Protein AF-A0A1Y2B7W7-F1 (afdb_monomer_lite)

Foldseek 3Di:
DPCPPVLLVVCQPDLVNVVVLCPDPVSVVLLLVLCVVVVNNLLSVLLVLLVVLLVLQVVLVCCVVPHDPVSNVVSLVVLVPVVDDPPQADWDWDDDPPPDTQGFGDDDDCPPPPDDDDPDDDPPDDDPDDDDDPPPPVDSPSPPPPPPPFARPLSCLVSLVCSCQQAQDPPHPSDHDDDPVLSCQLCCCNPVNDSRGHGSCNCVRVSVVSSVCCSPPPSSVSLVVCPPPPVVVVVSVVVVVVVVD

Structure (mmCIF, N/CA/C/O backbone):
data_AF-A0A1Y2B7W7-F1
#
_entry.id   AF-A0A1Y2B7W7-F1
#
loop_
_atom_site.group_PDB
_atom_site.id
_atom_site.type_symbol
_atom_site.label_atom_id
_atom_site.label_alt_id
_atom_site.label_comp_id
_atom_site.label_asym_id
_atom_site.label_entity_id
_atom_site.label_seq_id
_atom_site.pdbx_PDB_ins_code
_atom_site.Cartn_x
_atom_site.Cartn_y
_atom_site.Cartn_z
_atom_site.occupancy
_atom_site.B_iso_or_equiv
_atom_site.auth_seq_id
_atom_site.auth_comp_id
_atom_site.auth_asym_id
_atom_site.auth_atom_id
_atom_site.pdbx_PDB_model_num
ATOM 1 N N . MET A 1 1 ? -11.391 29.512 28.974 1.00 38.81 1 MET A N 1
ATOM 2 C CA . MET A 1 1 ? -11.933 28.182 28.624 1.00 38.81 1 MET A CA 1
ATOM 3 C C . MET A 1 1 ? -12.382 28.222 27.173 1.00 38.81 1 MET A C 1
ATOM 5 O O . MET A 1 1 ? -13.564 28.392 26.901 1.00 38.81 1 MET A O 1
ATOM 9 N N . LEU A 1 2 ? -11.426 28.157 26.242 1.00 32.59 2 LEU A N 1
ATOM 10 C CA . LEU A 1 2 ? -11.727 28.025 24.819 1.00 32.59 2 LEU A CA 1
ATOM 11 C C . LEU A 1 2 ? -12.174 26.576 24.576 1.00 32.59 2 LEU A C 1
ATOM 13 O O . LEU A 1 2 ? -11.367 25.664 24.483 1.00 32.59 2 LEU A O 1
ATOM 17 N N . ASN A 1 3 ? -13.485 26.381 24.649 1.00 38.28 3 ASN A N 1
ATOM 18 C CA . ASN A 1 3 ? -14.287 25.470 23.842 1.00 38.28 3 ASN A CA 1
ATOM 19 C C . ASN A 1 3 ? -13.625 24.158 23.343 1.00 38.28 3 ASN A C 1
ATOM 21 O O . ASN A 1 3 ? -13.408 23.973 22.149 1.00 38.28 3 ASN A O 1
ATOM 25 N N . MET A 1 4 ? -13.457 23.184 24.247 1.00 38.50 4 MET A N 1
ATOM 26 C CA . MET A 1 4 ? -13.199 21.768 23.903 1.00 38.50 4 MET A CA 1
ATOM 27 C C . MET A 1 4 ? -14.239 21.181 22.922 1.00 38.50 4 MET A C 1
ATOM 29 O O . MET A 1 4 ? -13.952 20.238 22.195 1.00 38.50 4 MET A O 1
ATOM 33 N N . VAL A 1 5 ? -15.444 21.758 22.869 1.00 42.91 5 VAL A N 1
ATOM 34 C CA . VAL A 1 5 ? -16.530 21.334 21.969 1.00 42.91 5 VAL A CA 1
ATOM 35 C C . VAL A 1 5 ? -16.302 21.806 20.523 1.00 42.91 5 VAL A C 1
ATOM 37 O O . VAL A 1 5 ? -16.726 21.139 19.589 1.00 42.91 5 VAL A O 1
ATOM 40 N N . TYR A 1 6 ? -15.598 22.925 20.311 1.00 38.22 6 TYR A N 1
ATOM 41 C CA . TYR A 1 6 ? -15.383 23.488 18.966 1.00 38.22 6 TYR A CA 1
ATOM 42 C C . TYR A 1 6 ? -14.234 22.792 18.217 1.00 38.22 6 TYR A C 1
ATOM 44 O O . TYR A 1 6 ? -14.215 22.761 16.991 1.00 38.22 6 TYR A O 1
ATOM 52 N N . LEU A 1 7 ? -13.305 22.173 18.951 1.00 41.56 7 LEU A N 1
ATOM 53 C CA . LEU A 1 7 ? -12.182 21.419 18.390 1.00 41.56 7 LEU A CA 1
ATOM 54 C C . LEU A 1 7 ? -12.526 19.948 18.087 1.00 41.56 7 LEU A C 1
ATOM 56 O O . LEU A 1 7 ? -12.012 19.379 17.120 1.00 41.56 7 LEU A O 1
ATOM 60 N N . GLN A 1 8 ? -13.480 19.365 18.827 1.00 44.62 8 GLN A N 1
ATOM 61 C CA . GLN A 1 8 ? -14.060 18.037 18.559 1.00 44.62 8 GLN A CA 1
ATOM 62 C C . GLN A 1 8 ? -14.663 17.904 17.155 1.00 44.62 8 GLN A C 1
ATOM 64 O O . GLN A 1 8 ? -14.716 16.803 16.596 1.00 44.62 8 GLN A O 1
ATOM 69 N N . GLU A 1 9 ? -15.119 19.017 16.587 1.00 47.28 9 GLU A N 1
ATOM 70 C CA . GLU A 1 9 ? -15.683 19.050 15.248 1.00 47.28 9 GLU A CA 1
ATOM 71 C C . GLU A 1 9 ? -14.629 19.140 14.139 1.00 47.28 9 GLU A C 1
ATOM 73 O O . GLU A 1 9 ? -14.918 18.685 13.040 1.00 47.28 9 GLU A O 1
ATOM 78 N N . ASN A 1 10 ? -13.420 19.648 14.392 1.00 47.47 10 ASN A N 1
ATOM 79 C CA . ASN A 1 10 ? -12.422 19.857 13.333 1.00 47.47 10 ASN A CA 1
ATOM 80 C C . ASN A 1 10 ? -11.478 18.661 13.138 1.00 47.47 10 ASN A C 1
ATOM 82 O O . ASN A 1 10 ? -11.110 18.355 12.008 1.00 47.47 10 ASN A O 1
ATOM 86 N N . LEU A 1 11 ? -11.166 17.906 14.196 1.00 52.41 11 LEU A N 1
ATOM 87 C CA . LEU A 1 11 ? -10.311 16.708 14.111 1.00 52.41 11 LEU A CA 1
ATOM 88 C C . LEU A 1 11 ? -10.967 15.522 13.374 1.00 52.41 11 LEU A C 1
ATOM 90 O O . LEU A 1 11 ? -10.276 14.656 12.841 1.00 52.41 11 LEU A O 1
ATOM 94 N N . ASN A 1 12 ? -12.302 15.491 13.311 1.00 56.66 12 ASN A N 1
ATOM 95 C CA . ASN A 1 12 ? -13.078 14.397 12.714 1.00 56.66 12 ASN A CA 1
ATOM 96 C C . ASN A 1 12 ? -13.458 14.604 11.234 1.00 56.66 12 ASN A C 1
ATOM 98 O O . ASN A 1 12 ? -14.086 13.715 10.661 1.00 56.66 12 ASN A O 1
ATOM 102 N N . LYS A 1 13 ? -13.159 15.747 10.602 1.00 61.28 13 LYS A N 1
ATOM 103 C CA . LYS A 1 13 ? -13.885 16.159 9.381 1.00 61.28 13 LYS A CA 1
ATOM 104 C C . LYS A 1 13 ? -13.159 16.002 8.042 1.00 61.28 13 LYS A C 1
ATOM 106 O O . LYS A 1 13 ? -13.781 16.309 7.027 1.00 61.28 13 LYS A O 1
ATOM 111 N N . SER A 1 14 ? -11.923 15.504 7.976 1.00 77.62 14 SER A N 1
ATOM 112 C CA . SER A 1 14 ? -11.285 15.309 6.666 1.00 77.62 14 SER A CA 1
ATOM 113 C C . SER A 1 14 ? -10.344 14.115 6.588 1.00 77.62 14 SER A C 1
ATOM 115 O O . SER A 1 14 ? -9.771 13.666 7.575 1.00 77.62 14 SER A O 1
ATOM 117 N N . MET A 1 15 ? -10.157 13.628 5.362 1.00 85.44 15 MET A N 1
ATOM 118 C CA . MET A 1 15 ? -9.114 12.659 5.030 1.00 85.44 15 MET A 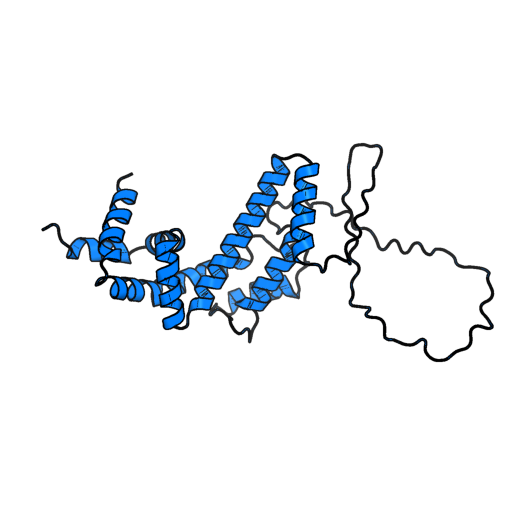CA 1
ATOM 119 C C . MET A 1 15 ? -7.714 13.183 5.402 1.00 85.44 15 MET A C 1
ATOM 121 O O . MET A 1 15 ? -6.821 12.400 5.718 1.00 85.44 15 MET A O 1
ATOM 125 N N . ASP A 1 16 ? -7.524 14.503 5.420 1.00 84.25 16 ASP A N 1
ATOM 126 C CA . ASP A 1 16 ? -6.240 15.128 5.745 1.00 84.25 16 ASP A CA 1
ATOM 127 C C . ASP A 1 16 ? -5.838 14.914 7.209 1.00 84.25 16 ASP A C 1
ATOM 129 O O . ASP A 1 16 ? -4.653 14.762 7.498 1.00 84.25 16 ASP A O 1
ATOM 133 N N . SER A 1 17 ? -6.798 14.807 8.137 1.00 84.56 17 SER A N 1
ATOM 134 C CA . SER A 1 17 ? -6.475 14.505 9.536 1.00 84.56 17 SER A CA 1
ATOM 135 C C . SER A 1 17 ? -6.030 13.053 9.739 1.00 84.56 17 SER A C 1
ATOM 137 O O . SER A 1 17 ? -5.176 12.786 10.591 1.00 84.56 17 SER A O 1
ATOM 139 N N . LEU A 1 18 ? -6.544 12.111 8.935 1.00 90.06 18 LEU A N 1
ATOM 140 C CA . LEU A 1 18 ? -6.000 10.753 8.879 1.00 90.06 18 LEU A CA 1
ATOM 141 C C . LEU A 1 18 ? -4.589 10.774 8.284 1.00 90.06 18 LEU A C 1
ATOM 143 O O . LEU A 1 18 ? -3.687 10.214 8.899 1.00 90.06 18 LEU A O 1
ATOM 147 N N . LYS A 1 19 ? -4.376 11.449 7.147 1.00 90.00 19 LYS A N 1
ATOM 148 C CA . LYS A 1 19 ? -3.048 11.560 6.516 1.00 90.00 19 LYS A CA 1
ATOM 149 C C . LYS A 1 19 ? -2.001 12.114 7.480 1.00 90.00 19 LYS A C 1
ATOM 151 O O . LYS A 1 19 ? -0.975 11.479 7.672 1.00 90.00 19 LYS A O 1
ATOM 156 N N . PHE A 1 20 ? -2.317 13.184 8.208 1.00 86.75 20 PHE A N 1
ATOM 157 C CA . PHE A 1 20 ? -1.430 13.730 9.239 1.00 86.75 20 PHE A CA 1
ATOM 158 C C . PHE A 1 20 ? -1.032 12.691 10.303 1.00 86.75 20 PHE A C 1
ATOM 160 O O . PHE A 1 20 ? 0.127 12.611 10.711 1.00 86.75 20 PHE A O 1
ATOM 167 N N . VAL A 1 21 ? -1.985 11.864 10.750 1.00 89.38 21 VAL A N 1
ATOM 168 C CA . VAL A 1 21 ? -1.708 10.764 11.690 1.00 89.38 21 VAL A CA 1
ATOM 169 C C . VAL A 1 21 ? -0.814 9.696 11.064 1.00 89.38 21 VAL A C 1
ATOM 171 O O . VAL A 1 21 ? 0.012 9.123 11.770 1.00 89.38 21 VAL A O 1
ATOM 174 N N . LEU A 1 22 ? -0.966 9.421 9.768 1.00 92.06 22 LEU A N 1
ATOM 175 C CA . LEU A 1 22 ? -0.148 8.448 9.048 1.00 92.06 22 LEU A CA 1
ATOM 176 C C . LEU A 1 22 ? 1.281 8.954 8.797 1.00 92.06 22 LEU A C 1
ATOM 178 O O . LEU A 1 22 ? 2.211 8.153 8.915 1.00 92.06 22 LEU A O 1
ATOM 182 N N . ASP A 1 23 ? 1.443 10.251 8.534 1.00 87.69 23 ASP A N 1
ATOM 183 C CA . ASP A 1 23 ? 2.723 10.909 8.245 1.00 87.69 23 ASP A CA 1
ATOM 184 C C . ASP A 1 23 ? 3.570 11.134 9.506 1.00 87.69 23 ASP A C 1
ATOM 186 O O . ASP A 1 23 ? 4.801 11.128 9.459 1.00 87.69 23 ASP A O 1
ATOM 190 N N . ASN A 1 24 ? 2.932 11.301 10.667 1.00 86.94 24 ASN A N 1
ATOM 191 C CA . ASN A 1 24 ? 3.634 11.441 11.936 1.00 86.94 24 ASN A CA 1
ATOM 192 C C . ASN A 1 24 ? 4.010 10.063 12.529 1.00 86.94 24 ASN A C 1
ATOM 194 O O . ASN A 1 24 ? 3.117 9.284 12.876 1.00 86.94 24 ASN A O 1
ATOM 198 N N . PRO A 1 25 ? 5.304 9.753 12.752 1.00 88.25 25 PRO A N 1
ATOM 199 C CA . PRO A 1 25 ? 5.727 8.423 13.200 1.00 88.25 25 PRO A CA 1
ATOM 200 C C . PRO A 1 25 ? 5.150 7.977 14.552 1.00 88.25 25 PRO A C 1
ATOM 202 O O . PRO A 1 25 ? 4.831 6.798 14.726 1.00 88.25 25 PRO A O 1
ATOM 205 N N . GLU A 1 26 ? 5.008 8.892 15.514 1.00 85.12 26 GLU A N 1
ATOM 206 C CA . GLU A 1 26 ? 4.514 8.572 16.859 1.00 85.12 26 GLU A CA 1
ATOM 207 C C . GLU A 1 26 ? 3.020 8.245 16.834 1.00 85.12 26 GLU A C 1
ATOM 209 O O . GLU A 1 26 ? 2.574 7.241 17.400 1.00 85.12 26 GLU A O 1
ATOM 214 N N . LEU A 1 27 ? 2.247 9.054 16.114 1.00 85.44 27 LEU A N 1
ATOM 215 C CA . LEU A 1 27 ? 0.808 8.868 15.971 1.00 85.44 27 LEU A CA 1
ATOM 216 C C . LEU A 1 27 ? 0.482 7.662 15.102 1.00 85.44 27 LEU A C 1
ATOM 218 O O . LEU A 1 27 ? -0.396 6.877 15.454 1.00 85.44 27 LEU A O 1
ATOM 222 N N . CYS A 1 28 ? 1.234 7.461 14.024 1.00 90.56 28 CYS A N 1
ATOM 223 C CA . CYS A 1 28 ? 1.109 6.297 13.165 1.00 90.56 28 CYS A CA 1
ATOM 224 C C . CYS A 1 28 ? 1.387 5.003 13.945 1.00 90.56 28 CYS A C 1
ATOM 226 O O . CYS A 1 28 ? 0.733 3.985 13.716 1.00 90.56 28 CYS A O 1
ATOM 228 N N . ASN A 1 29 ? 2.311 5.031 14.912 1.00 89.75 29 ASN A N 1
ATOM 229 C CA . ASN A 1 29 ? 2.561 3.903 15.807 1.00 89.75 29 ASN A CA 1
ATOM 230 C C . ASN A 1 29 ? 1.364 3.622 16.734 1.00 89.75 29 ASN A C 1
ATOM 232 O O . ASN A 1 29 ? 0.928 2.476 16.848 1.00 89.75 29 ASN A O 1
ATOM 236 N N . GLU A 1 30 ? 0.782 4.646 17.364 1.00 89.44 30 GLU A N 1
ATOM 237 C CA . GLU A 1 30 ? -0.425 4.472 18.190 1.00 89.44 30 GLU A CA 1
ATOM 238 C C . GLU A 1 30 ? -1.634 4.016 17.362 1.00 89.44 30 GLU A C 1
ATOM 240 O O . GLU A 1 30 ? -2.379 3.128 17.786 1.00 89.44 30 GLU A O 1
ATOM 245 N N . PHE A 1 31 ? -1.803 4.562 16.157 1.00 92.69 31 PHE A N 1
ATOM 246 C CA . PHE A 1 31 ? -2.842 4.146 15.222 1.00 92.69 31 PHE A CA 1
ATOM 247 C C . PHE A 1 31 ? -2.640 2.698 14.766 1.00 92.69 31 PHE A C 1
ATOM 249 O O . PHE A 1 31 ? -3.594 1.925 14.725 1.00 92.69 31 PHE A O 1
ATOM 256 N N . SER A 1 32 ? -1.396 2.280 14.522 1.00 95.00 32 SER A N 1
ATOM 257 C CA . SER A 1 32 ? -1.049 0.894 14.190 1.00 95.00 32 SER A CA 1
ATOM 258 C C . SER A 1 32 ? -1.391 -0.077 15.320 1.00 95.00 32 SER A C 1
ATOM 260 O O . SER A 1 32 ? -1.941 -1.153 15.068 1.00 95.00 32 SER A O 1
ATOM 262 N N . LYS A 1 33 ? -1.106 0.286 16.578 1.00 93.12 33 LYS A N 1
ATOM 263 C CA . LYS A 1 33 ? -1.516 -0.522 17.738 1.00 93.12 33 LYS A CA 1
ATOM 264 C C . LYS A 1 33 ? -3.035 -0.651 17.793 1.00 93.12 33 LYS A C 1
ATOM 266 O O . LYS A 1 33 ? -3.544 -1.749 17.995 1.00 93.12 33 LYS A O 1
ATOM 271 N N . TYR A 1 34 ? -3.750 0.448 17.557 1.00 93.25 34 TYR A N 1
ATOM 272 C CA . TYR A 1 34 ? -5.210 0.444 17.526 1.00 93.25 34 TYR A CA 1
ATOM 273 C C . TYR A 1 34 ? -5.764 -0.444 16.400 1.00 93.25 34 TYR A C 1
ATOM 275 O O . TYR A 1 34 ? -6.601 -1.300 16.667 1.00 93.25 34 TYR A O 1
ATOM 283 N N . CYS A 1 35 ? -5.231 -0.339 15.179 1.00 93.38 35 CYS A N 1
ATOM 284 C CA . CYS A 1 35 ? -5.619 -1.196 14.053 1.00 93.38 35 CYS A CA 1
ATOM 285 C C . CYS A 1 35 ? -5.357 -2.685 14.325 1.00 93.38 35 CYS A C 1
ATOM 287 O O . CYS A 1 35 ? -6.089 -3.540 13.842 1.00 93.38 35 CYS A O 1
ATOM 289 N N . THR A 1 36 ? -4.324 -3.007 15.109 1.00 93.94 36 THR A N 1
ATOM 290 C CA . THR A 1 36 ? -4.045 -4.391 15.520 1.00 93.94 36 THR A CA 1
ATOM 291 C C . THR A 1 36 ? -5.130 -4.921 16.459 1.00 93.94 36 THR A C 1
ATOM 293 O O . THR A 1 36 ? -5.557 -6.061 16.315 1.00 93.94 36 THR A O 1
ATOM 296 N N . VAL A 1 37 ? -5.603 -4.096 17.399 1.00 93.75 37 VAL A N 1
ATOM 297 C CA . VAL A 1 37 ? -6.691 -4.459 18.322 1.00 93.75 37 VAL A CA 1
ATOM 298 C C . VAL A 1 37 ? -8.029 -4.585 17.589 1.00 93.75 37 VAL A C 1
ATOM 300 O O . VAL A 1 37 ? -8.781 -5.515 17.858 1.00 93.75 37 VAL A O 1
ATOM 303 N N . GLU A 1 38 ? -8.305 -3.692 16.638 1.00 94.31 38 GLU A N 1
ATOM 304 C CA . GLU A 1 38 ? -9.522 -3.722 15.810 1.00 94.31 38 GLU A CA 1
ATOM 305 C C . GLU A 1 38 ? -9.447 -4.733 14.649 1.00 94.31 38 GLU A C 1
ATOM 307 O O . GLU A 1 38 ? -10.370 -4.794 13.841 1.00 94.31 38 GLU A O 1
ATOM 312 N N . LEU A 1 39 ? -8.372 -5.533 14.568 1.00 93.56 39 LEU A N 1
ATOM 313 C CA . LEU A 1 39 ? -8.161 -6.564 13.543 1.00 93.56 39 LEU A CA 1
ATOM 314 C C . LEU A 1 39 ? -8.281 -6.030 12.104 1.00 93.56 39 LEU A C 1
ATOM 316 O O . LEU A 1 39 ? -8.889 -6.670 11.254 1.00 93.56 39 LEU A O 1
ATOM 320 N N . CYS A 1 40 ? -7.715 -4.848 11.850 1.00 95.19 40 CYS A N 1
ATOM 321 C CA . CYS A 1 40 ? -7.741 -4.181 10.544 1.00 95.19 40 CYS A CA 1
ATOM 322 C C . CYS A 1 40 ? -6.353 -3.677 10.102 1.00 95.19 40 CYS A C 1
ATOM 324 O O . CYS A 1 40 ? -6.228 -2.723 9.325 1.00 95.19 40 CYS A O 1
ATOM 326 N N . ILE A 1 41 ? -5.290 -4.249 10.675 1.00 96.56 41 ILE A N 1
ATOM 327 C CA . ILE A 1 41 ? -3.900 -3.821 10.478 1.00 96.56 41 ILE A CA 1
ATOM 328 C C . ILE A 1 41 ? -3.417 -4.034 9.039 1.00 96.56 41 ILE A C 1
ATOM 330 O O . ILE A 1 41 ? -2.555 -3.296 8.565 1.00 96.56 41 ILE A O 1
ATOM 334 N N . GLU A 1 42 ? -3.988 -5.000 8.324 1.00 97.81 42 GLU A N 1
ATOM 335 C CA . GLU A 1 42 ? -3.707 -5.300 6.922 1.00 97.81 42 GLU A CA 1
ATOM 336 C C . GLU A 1 42 ? -3.910 -4.085 6.011 1.00 97.81 42 GLU A C 1
ATOM 338 O O . GLU A 1 42 ? -3.059 -3.824 5.164 1.00 97.81 42 GLU A O 1
ATOM 343 N N . ASN A 1 43 ? -4.947 -3.282 6.265 1.00 97.50 43 ASN A N 1
ATOM 344 C CA . ASN A 1 43 ? -5.244 -2.057 5.521 1.00 97.50 43 ASN A CA 1
ATOM 345 C C . ASN A 1 43 ? -4.112 -1.028 5.676 1.00 97.50 43 ASN A C 1
ATOM 347 O O . ASN A 1 43 ? -3.576 -0.510 4.698 1.00 97.50 43 ASN A O 1
ATOM 351 N N . LEU A 1 44 ? -3.669 -0.789 6.914 1.00 96.81 44 LEU A N 1
ATOM 352 C CA . LEU A 1 44 ? -2.566 0.134 7.188 1.00 96.81 44 LEU A CA 1
ATOM 353 C C . LEU A 1 44 ? -1.237 -0.371 6.605 1.00 96.81 44 LEU A C 1
ATOM 355 O O . LEU A 1 44 ? -0.436 0.415 6.099 1.00 96.81 44 LEU A O 1
ATOM 359 N N . LEU A 1 45 ? -0.982 -1.678 6.690 1.00 97.56 45 LEU A N 1
ATOM 360 C CA . LEU A 1 45 ? 0.238 -2.282 6.158 1.00 97.56 45 LEU A CA 1
ATOM 361 C C . LEU A 1 45 ? 0.287 -2.240 4.629 1.00 97.56 45 LEU A C 1
ATOM 363 O O . LEU A 1 45 ? 1.361 -2.000 4.079 1.00 97.56 45 LEU A O 1
ATOM 367 N N . PHE A 1 46 ? -0.847 -2.458 3.963 1.00 98.44 46 PHE A N 1
ATOM 368 C CA . PHE A 1 46 ? -0.963 -2.311 2.517 1.00 98.44 46 PHE A CA 1
ATOM 369 C C . PHE A 1 46 ? -0.647 -0.877 2.090 1.00 98.44 46 PHE A C 1
AT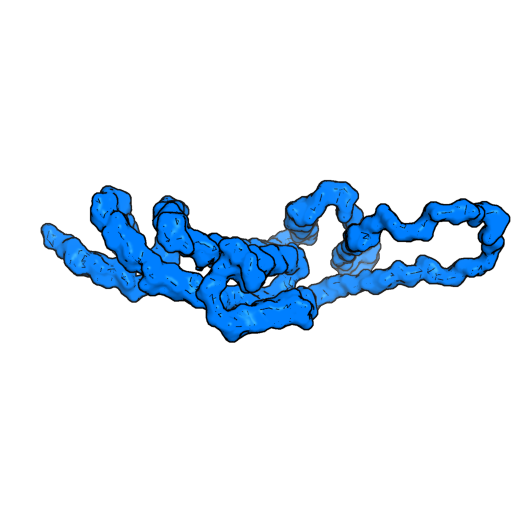OM 371 O O . PHE A 1 46 ? 0.283 -0.684 1.307 1.00 98.44 46 PHE A O 1
ATOM 378 N N . HIS A 1 47 ? -1.321 0.115 2.686 1.00 97.88 47 HIS A N 1
ATOM 379 C CA . HIS A 1 47 ? -1.095 1.529 2.381 1.00 97.88 47 HIS A CA 1
ATOM 380 C C . HIS A 1 47 ? 0.383 1.914 2.534 1.00 97.88 47 HIS A C 1
ATOM 382 O O . HIS A 1 47 ? 1.021 2.380 1.593 1.00 97.88 47 HIS A O 1
ATOM 388 N N . LYS A 1 48 ? 0.992 1.595 3.687 1.00 97.00 48 LYS A N 1
ATOM 389 C CA . LYS A 1 48 ? 2.424 1.851 3.929 1.00 97.00 48 LYS A CA 1
ATOM 390 C C . LYS A 1 48 ? 3.326 1.220 2.874 1.00 97.00 48 LYS A C 1
ATOM 392 O O . LYS A 1 48 ? 4.354 1.790 2.511 1.00 97.00 48 LYS A O 1
ATOM 397 N N . ARG A 1 49 ? 2.987 0.016 2.412 1.00 97.81 49 ARG A N 1
ATOM 398 C CA . ARG A 1 49 ? 3.801 -0.702 1.435 1.00 97.81 49 ARG A CA 1
ATOM 399 C C . ARG A 1 49 ? 3.688 -0.097 0.035 1.00 97.81 49 ARG A C 1
ATOM 401 O O . ARG A 1 49 ? 4.712 -0.044 -0.650 1.00 97.81 49 ARG A O 1
ATOM 408 N N . VAL A 1 50 ? 2.495 0.351 -0.358 1.00 98.06 50 VAL A N 1
ATOM 409 C CA . VAL A 1 50 ? 2.248 1.063 -1.622 1.00 98.06 50 VAL A CA 1
ATOM 410 C C . VAL A 1 50 ? 2.945 2.422 -1.616 1.00 98.06 50 VAL A C 1
ATOM 412 O O . VAL A 1 50 ? 3.696 2.704 -2.546 1.00 98.06 50 VAL A O 1
ATOM 415 N N . THR A 1 51 ? 2.802 3.216 -0.549 1.00 96.81 51 THR A N 1
ATOM 416 C CA . THR A 1 51 ? 3.508 4.502 -0.396 1.00 96.81 51 THR A CA 1
ATOM 417 C C . THR A 1 51 ? 5.016 4.319 -0.527 1.00 96.81 51 THR A C 1
ATOM 419 O O . THR A 1 51 ? 5.650 4.971 -1.352 1.00 96.81 51 THR A O 1
ATOM 422 N N . LYS A 1 52 ? 5.581 3.335 0.184 1.00 96.94 52 LYS A N 1
ATOM 423 C CA . LYS A 1 52 ? 7.009 3.022 0.090 1.00 96.94 52 LYS A CA 1
ATOM 424 C C . LYS A 1 52 ? 7.440 2.617 -1.325 1.00 96.94 52 LYS A C 1
ATOM 426 O O . LYS A 1 52 ? 8.513 3.005 -1.766 1.00 96.94 52 LYS A O 1
ATOM 431 N N . LEU A 1 53 ? 6.635 1.826 -2.040 1.00 97.31 53 LEU A N 1
ATOM 432 C CA . LEU A 1 53 ? 6.939 1.459 -3.428 1.00 97.31 53 LEU A CA 1
ATOM 433 C C . LEU A 1 53 ? 7.006 2.705 -4.324 1.00 97.31 53 LEU A C 1
ATOM 435 O O . LEU A 1 53 ? 7.945 2.842 -5.102 1.00 97.31 53 LEU A O 1
ATOM 439 N N . LYS A 1 54 ? 6.043 3.623 -4.186 1.00 96.81 54 LYS A N 1
ATOM 440 C CA . LYS A 1 54 ? 6.013 4.881 -4.946 1.00 96.81 54 LYS A CA 1
ATOM 441 C C . LYS A 1 54 ? 7.226 5.761 -4.651 1.00 96.81 54 LYS A C 1
ATOM 443 O O . LYS A 1 54 ? 7.823 6.293 -5.581 1.00 96.81 54 LYS A O 1
ATOM 448 N N . GLU A 1 55 ? 7.610 5.879 -3.382 1.00 96.12 55 GLU A N 1
ATOM 449 C CA . GLU A 1 55 ? 8.812 6.611 -2.965 1.00 96.12 55 GLU A CA 1
ATOM 450 C C . GLU A 1 55 ? 10.083 6.015 -3.579 1.00 96.12 55 GLU A C 1
ATOM 452 O O . GLU A 1 55 ? 10.899 6.753 -4.125 1.00 96.12 55 GLU A O 1
ATOM 457 N N . GLU A 1 56 ? 10.239 4.687 -3.543 1.00 95.62 56 GLU A N 1
ATOM 458 C CA . GLU A 1 56 ? 11.410 4.018 -4.119 1.00 95.62 56 GLU A CA 1
ATOM 459 C C . GLU A 1 56 ? 11.471 4.175 -5.653 1.00 95.62 56 GLU A C 1
ATOM 461 O O . GLU A 1 56 ? 12.553 4.386 -6.204 1.00 95.62 56 GLU A O 1
ATOM 466 N N . ILE A 1 57 ? 10.326 4.124 -6.347 1.00 94.81 57 ILE A N 1
ATOM 467 C CA . ILE A 1 57 ? 10.245 4.388 -7.796 1.00 94.81 57 ILE A CA 1
ATOM 468 C C . ILE A 1 57 ? 10.637 5.842 -8.099 1.00 94.81 57 ILE A C 1
ATOM 470 O O . ILE A 1 57 ? 11.462 6.085 -8.980 1.00 94.81 57 ILE A O 1
ATOM 474 N N . ALA A 1 58 ? 10.100 6.806 -7.347 1.00 94.44 58 ALA A N 1
ATOM 475 C CA . ALA A 1 58 ? 10.416 8.223 -7.521 1.00 94.44 58 ALA A CA 1
ATOM 476 C C . ALA A 1 58 ? 11.897 8.529 -7.229 1.00 94.44 58 ALA A C 1
ATOM 478 O O . ALA A 1 58 ? 12.527 9.311 -7.943 1.00 94.44 58 ALA A O 1
ATOM 479 N N . GLU A 1 59 ? 12.480 7.891 -6.209 1.00 94.25 59 GLU A N 1
ATOM 480 C CA . GLU A 1 59 ? 13.911 7.984 -5.910 1.00 94.25 59 GLU A CA 1
ATOM 481 C C . GLU A 1 59 ? 14.752 7.460 -7.079 1.00 94.25 59 GLU A C 1
ATOM 483 O O . GLU A 1 59 ? 15.686 8.137 -7.513 1.00 94.25 59 GLU A O 1
ATOM 488 N N . TYR A 1 60 ? 14.405 6.290 -7.623 1.00 92.88 60 TYR A N 1
ATOM 489 C CA . TYR A 1 60 ? 15.098 5.715 -8.775 1.00 92.88 60 TYR A CA 1
ATOM 490 C C . TYR A 1 60 ? 15.039 6.636 -10.001 1.00 92.88 60 TYR A C 1
ATOM 492 O O . TYR A 1 60 ? 16.052 6.851 -10.668 1.00 92.88 60 TYR A O 1
ATOM 500 N N . GLU A 1 61 ? 13.888 7.245 -10.271 1.00 91.50 61 GLU A N 1
ATOM 501 C CA . GLU A 1 61 ? 13.719 8.191 -11.379 1.00 91.50 61 GLU A CA 1
ATOM 502 C C . GLU A 1 61 ? 14.546 9.459 -11.189 1.00 91.50 61 GLU A C 1
ATOM 504 O O . GLU A 1 61 ? 15.236 9.901 -12.110 1.00 91.50 61 GLU A O 1
ATOM 509 N N . ASN A 1 62 ? 14.568 9.993 -9.970 1.00 92.00 62 ASN A N 1
ATOM 510 C CA . ASN A 1 62 ? 15.417 11.121 -9.611 1.00 92.00 62 ASN A CA 1
ATOM 511 C C . ASN A 1 62 ? 16.911 10.785 -9.797 1.00 92.00 62 ASN A C 1
ATOM 513 O O . ASN A 1 62 ? 17.672 11.583 -10.348 1.00 92.00 62 ASN A O 1
ATOM 517 N N . ILE A 1 63 ? 17.340 9.581 -9.402 1.00 90.00 63 ILE A N 1
ATOM 518 C CA . ILE A 1 63 ? 18.709 9.097 -9.632 1.00 90.00 63 ILE A CA 1
ATOM 519 C C . ILE A 1 63 ? 18.999 9.013 -11.136 1.00 90.00 63 ILE A C 1
ATOM 521 O O . ILE A 1 63 ? 20.035 9.505 -11.583 1.00 90.00 63 ILE A O 1
ATOM 525 N N . LYS A 1 64 ? 18.078 8.460 -11.931 1.00 88.62 64 LYS A N 1
ATOM 526 C CA . LYS A 1 64 ? 18.237 8.297 -13.383 1.00 88.62 64 LYS A CA 1
ATOM 527 C C . LYS A 1 64 ? 18.416 9.629 -14.116 1.00 88.62 64 LYS A C 1
ATOM 529 O O . LYS A 1 64 ? 19.175 9.693 -15.080 1.00 88.62 64 LYS A O 1
ATOM 534 N N . ILE A 1 65 ? 17.747 10.685 -13.653 1.00 89.25 65 ILE A N 1
ATOM 535 C CA . ILE A 1 65 ? 17.819 12.023 -14.256 1.00 89.25 65 ILE A CA 1
ATOM 536 C C . ILE A 1 65 ? 19.076 12.781 -13.802 1.00 89.25 65 ILE A C 1
ATOM 538 O O . ILE A 1 65 ? 19.694 13.486 -14.601 1.00 89.25 65 ILE A O 1
ATOM 542 N N . HIS A 1 66 ? 19.459 12.664 -12.527 1.00 85.38 66 HIS A N 1
ATOM 543 C CA . HIS A 1 66 ? 20.403 13.600 -11.905 1.00 85.38 66 HIS A CA 1
ATOM 544 C C . HIS A 1 66 ? 21.752 13.007 -11.488 1.00 85.38 66 HIS A C 1
ATOM 546 O O . HIS A 1 66 ? 22.637 13.759 -11.067 1.00 85.38 66 HIS A O 1
ATOM 552 N N . LYS A 1 67 ? 21.933 11.686 -11.545 1.00 90.88 67 LYS A N 1
ATOM 553 C CA . LYS A 1 67 ? 23.142 11.015 -11.045 1.00 90.88 67 LYS A CA 1
ATOM 554 C C . LYS A 1 67 ? 23.974 10.403 -12.165 1.00 90.88 67 LYS A C 1
ATOM 556 O O . LYS A 1 67 ? 23.572 10.340 -13.324 1.00 90.88 67 LYS A O 1
ATOM 561 N N . SER A 1 68 ? 25.196 10.000 -11.819 1.00 91.19 68 SER A N 1
ATOM 562 C CA . SER A 1 68 ? 26.101 9.384 -12.782 1.00 91.19 68 SER A CA 1
ATOM 563 C C . SER A 1 68 ? 25.627 7.976 -13.152 1.00 91.19 68 SER A C 1
ATOM 565 O O . SER A 1 68 ? 24.950 7.304 -12.375 1.00 91.19 68 SER A O 1
ATOM 567 N N . LYS A 1 69 ? 26.059 7.473 -14.316 1.00 87.50 69 LYS A N 1
ATOM 568 C CA . LYS A 1 69 ? 25.790 6.083 -14.733 1.00 87.50 69 LYS A CA 1
ATOM 569 C C . LYS A 1 69 ? 26.239 5.053 -13.689 1.00 87.50 69 LYS A C 1
ATOM 571 O O . LYS A 1 69 ? 25.603 4.017 -13.534 1.00 87.50 69 LYS A O 1
ATOM 576 N N . ARG A 1 70 ? 27.325 5.350 -12.968 1.00 89.69 70 ARG A N 1
ATOM 577 C CA . ARG A 1 70 ? 27.836 4.499 -11.890 1.00 89.69 70 ARG A CA 1
ATOM 578 C C . ARG A 1 70 ? 26.871 4.443 -10.706 1.00 89.69 70 ARG A C 1
ATOM 580 O O . ARG A 1 70 ? 26.638 3.361 -10.189 1.00 89.69 70 ARG A O 1
ATOM 587 N N . ASP A 1 71 ? 26.281 5.575 -10.328 1.00 89.31 71 ASP A N 1
ATOM 588 C CA . ASP A 1 71 ? 25.312 5.631 -9.227 1.00 89.31 71 ASP A CA 1
ATOM 589 C C . ASP A 1 71 ? 24.032 4.849 -9.561 1.00 89.31 71 ASP A C 1
ATOM 591 O O . ASP A 1 71 ? 23.510 4.134 -8.708 1.00 89.31 71 ASP A O 1
ATOM 595 N N . ILE A 1 72 ? 23.556 4.944 -10.811 1.00 88.75 72 ILE A N 1
ATOM 596 C CA . ILE A 1 72 ? 22.404 4.168 -11.305 1.00 88.75 72 ILE A CA 1
ATOM 597 C C . ILE A 1 72 ? 22.700 2.667 -11.193 1.00 88.75 72 ILE A C 1
ATOM 599 O O . ILE A 1 72 ? 21.922 1.920 -10.602 1.00 88.75 72 ILE A O 1
ATOM 603 N N . TYR A 1 73 ? 23.862 2.241 -11.693 1.00 88.38 73 TYR A N 1
ATOM 604 C CA . TYR A 1 73 ? 24.300 0.848 -11.633 1.00 88.38 73 TYR A CA 1
ATOM 605 C C . TYR A 1 73 ? 24.408 0.325 -10.195 1.00 88.38 73 TYR A C 1
ATOM 607 O O . TYR A 1 73 ? 23.928 -0.767 -9.883 1.00 88.38 73 TYR A O 1
ATOM 615 N N . ASP A 1 74 ? 25.024 1.104 -9.304 1.00 89.31 74 ASP A N 1
ATOM 616 C CA . ASP A 1 74 ? 25.186 0.724 -7.902 1.00 89.31 74 ASP A CA 1
ATOM 617 C C . ASP A 1 74 ? 23.816 0.600 -7.206 1.00 89.31 74 ASP A C 1
ATOM 619 O O . ASP A 1 74 ? 23.607 -0.334 -6.426 1.00 89.31 74 ASP A O 1
ATOM 623 N N . TYR A 1 75 ? 22.851 1.471 -7.529 1.00 90.12 75 TYR A N 1
ATOM 624 C CA . TYR A 1 75 ? 21.473 1.366 -7.037 1.00 90.12 75 TYR A CA 1
ATOM 625 C C . TYR A 1 75 ? 20.783 0.085 -7.522 1.00 90.12 75 TYR A C 1
ATOM 627 O O . TYR A 1 75 ? 20.279 -0.692 -6.708 1.00 90.12 75 TYR A O 1
ATOM 635 N N . GLU A 1 76 ? 20.792 -0.174 -8.831 1.00 90.88 76 GLU A N 1
ATOM 636 C CA . GLU A 1 76 ? 20.150 -1.350 -9.432 1.00 90.88 76 GLU A CA 1
ATOM 637 C C . GLU A 1 76 ? 20.738 -2.649 -8.884 1.00 90.88 76 GLU A C 1
ATOM 639 O O . GLU A 1 76 ? 20.003 -3.546 -8.463 1.00 90.88 76 GLU A O 1
ATOM 644 N N . LYS A 1 77 ? 22.069 -2.725 -8.785 1.00 89.31 77 LYS A N 1
ATOM 645 C CA . LYS A 1 77 ? 22.770 -3.867 -8.193 1.00 89.31 77 LYS A CA 1
ATOM 646 C C . LYS A 1 77 ? 22.367 -4.087 -6.732 1.00 89.31 77 LYS A C 1
ATOM 648 O O . LYS A 1 77 ? 22.112 -5.225 -6.334 1.00 89.31 77 LYS A O 1
ATOM 653 N N . ASN A 1 78 ? 22.285 -3.019 -5.938 1.00 89.38 78 ASN A N 1
ATOM 654 C CA . ASN A 1 78 ? 21.877 -3.089 -4.531 1.00 89.38 78 ASN A CA 1
ATOM 655 C C . ASN A 1 78 ? 20.398 -3.454 -4.348 1.00 89.38 78 ASN A C 1
ATOM 657 O O . ASN A 1 78 ? 20.031 -4.058 -3.341 1.00 89.38 78 ASN A O 1
ATOM 661 N N . LYS A 1 79 ? 19.528 -3.079 -5.286 1.00 88.69 79 LYS A N 1
ATOM 662 C CA . LYS A 1 79 ? 18.106 -3.429 -5.246 1.00 88.69 79 LYS A CA 1
ATOM 663 C C . LYS A 1 79 ? 17.895 -4.886 -5.667 1.00 88.69 79 LYS A C 1
ATOM 665 O O . LYS A 1 79 ? 17.188 -5.606 -4.969 1.00 88.69 79 LYS A O 1
ATOM 670 N N . LEU A 1 80 ? 18.583 -5.355 -6.711 1.00 84.88 80 LEU A N 1
ATOM 671 C CA . LEU A 1 80 ? 18.537 -6.753 -7.162 1.00 84.88 80 LEU A CA 1
ATOM 672 C C . LEU A 1 80 ? 19.120 -7.735 -6.138 1.00 84.88 80 LEU A C 1
ATOM 674 O O . LEU A 1 80 ? 18.596 -8.839 -5.983 1.00 84.88 80 LEU A O 1
ATOM 678 N N . SER A 1 81 ? 20.167 -7.345 -5.404 1.00 84.75 81 SER A N 1
ATOM 679 C CA . SER A 1 81 ? 20.778 -8.208 -4.383 1.00 84.75 81 SER A CA 1
ATOM 680 C C . SER A 1 81 ? 19.840 -8.528 -3.214 1.00 84.75 81 SER A C 1
ATOM 682 O O . SER A 1 81 ? 20.021 -9.550 -2.560 1.00 84.75 81 SER A O 1
ATOM 684 N N . LYS A 1 82 ? 18.797 -7.719 -2.977 1.00 79.69 82 LYS A N 1
ATOM 685 C CA . LYS A 1 82 ? 17.773 -7.997 -1.953 1.00 79.69 82 LYS A CA 1
ATOM 686 C C . LYS A 1 82 ? 16.866 -9.174 -2.315 1.00 79.69 82 LYS A C 1
ATOM 688 O O . LYS A 1 82 ? 16.284 -9.776 -1.418 1.00 79.69 82 LYS A O 1
ATOM 693 N N . PHE A 1 83 ? 16.750 -9.503 -3.602 1.00 69.81 83 PHE A N 1
ATOM 694 C CA . PHE A 1 83 ? 15.867 -10.563 -4.097 1.00 69.81 83 PHE A CA 1
ATOM 695 C C . PHE A 1 83 ? 16.590 -11.881 -4.382 1.00 69.81 83 PHE A C 1
ATOM 697 O O . PHE A 1 83 ? 15.935 -12.894 -4.617 1.00 69.81 83 PHE A O 1
ATOM 704 N N . LYS A 1 84 ? 17.926 -11.892 -4.362 1.00 63.53 84 LYS A N 1
ATOM 705 C CA . LYS A 1 84 ? 18.727 -13.071 -4.694 1.00 63.53 84 LYS A CA 1
ATOM 706 C C . LYS A 1 84 ? 19.537 -13.547 -3.497 1.00 63.53 84 LYS A C 1
ATOM 708 O O . LYS A 1 84 ? 20.059 -12.752 -2.719 1.00 63.53 84 LYS A O 1
ATOM 713 N N . LYS A 1 85 ? 19.693 -14.868 -3.377 1.00 52.81 85 LYS A N 1
ATOM 714 C CA . LYS A 1 85 ? 20.808 -15.416 -2.601 1.00 52.81 85 LYS A CA 1
ATOM 715 C C . LYS A 1 85 ? 22.111 -14.988 -3.303 1.00 52.81 85 L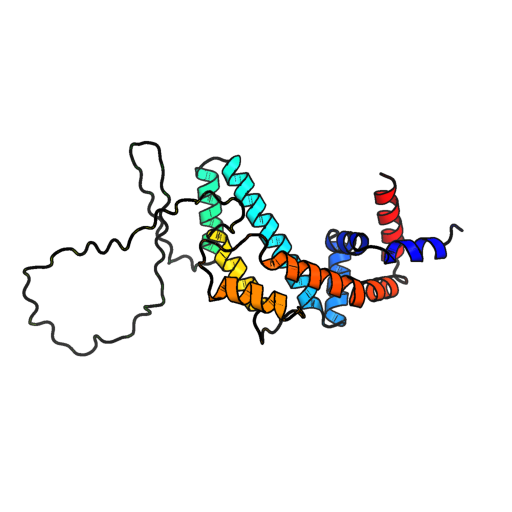YS A C 1
ATOM 717 O O . LYS A 1 85 ? 22.127 -14.914 -4.530 1.00 52.81 85 LYS A O 1
ATOM 722 N N . PRO A 1 86 ? 23.178 -14.660 -2.561 1.00 43.22 86 PRO A N 1
ATOM 723 C CA . PRO A 1 86 ? 24.373 -13.999 -3.097 1.00 43.22 86 PRO A CA 1
ATOM 724 C C . PRO A 1 86 ? 25.117 -14.730 -4.235 1.00 43.22 86 PRO A C 1
ATOM 726 O O . PRO A 1 86 ? 25.958 -14.101 -4.872 1.00 43.22 86 PRO A O 1
ATOM 729 N N . ASP A 1 87 ? 24.800 -15.992 -4.537 1.00 44.53 87 ASP A N 1
ATOM 730 C CA . ASP A 1 87 ? 25.559 -16.819 -5.484 1.00 44.53 87 ASP A CA 1
ATOM 731 C C . ASP A 1 87 ? 25.031 -16.805 -6.945 1.00 44.53 87 ASP A C 1
ATOM 733 O O . ASP A 1 87 ? 25.737 -17.267 -7.840 1.00 44.53 87 ASP A O 1
ATOM 737 N N . ASP A 1 88 ? 23.861 -16.206 -7.233 1.00 43.06 88 ASP A N 1
ATOM 738 C CA . ASP A 1 88 ? 23.155 -16.356 -8.533 1.00 43.06 88 ASP A CA 1
ATOM 739 C C . ASP A 1 88 ? 23.129 -15.087 -9.423 1.00 43.06 88 ASP A C 1
ATOM 741 O O . ASP A 1 88 ? 22.213 -14.864 -10.229 1.00 43.06 88 ASP A O 1
ATOM 745 N N . VAL A 1 89 ? 24.111 -14.188 -9.284 1.00 45.44 89 VAL A N 1
ATOM 746 C CA . VAL A 1 89 ? 24.223 -12.988 -10.140 1.00 45.44 89 VAL A CA 1
ATOM 747 C C . VAL A 1 89 ? 25.528 -12.995 -10.923 1.00 45.44 89 VAL A C 1
ATOM 749 O O . VAL A 1 89 ? 26.585 -12.674 -10.384 1.00 45.44 89 VAL A O 1
ATOM 752 N N . ARG A 1 90 ? 25.440 -13.267 -12.230 1.00 44.94 90 ARG A N 1
ATOM 753 C CA . ARG A 1 90 ? 26.446 -12.824 -13.203 1.00 44.94 90 ARG A CA 1
ATOM 754 C C . ARG A 1 90 ? 25.918 -11.600 -13.932 1.00 44.94 90 ARG A C 1
ATOM 756 O O . ARG A 1 90 ? 24.802 -11.615 -14.440 1.00 44.94 90 ARG A O 1
ATOM 763 N N . LEU A 1 91 ? 26.710 -10.536 -13.911 1.00 44.41 91 LEU A N 1
ATOM 764 C CA . LEU A 1 91 ? 26.390 -9.260 -14.530 1.00 44.41 91 LEU A CA 1
ATOM 765 C C . LEU A 1 91 ? 27.533 -8.940 -15.488 1.00 44.41 91 LEU A C 1
ATOM 767 O O . LEU A 1 91 ? 28.641 -8.642 -15.040 1.00 44.41 91 LEU A O 1
ATOM 771 N N . ASP A 1 92 ? 27.267 -9.064 -16.784 1.00 42.47 92 ASP A N 1
ATOM 772 C CA . ASP A 1 92 ? 28.262 -8.829 -17.824 1.00 42.47 92 ASP A CA 1
ATOM 773 C C . ASP A 1 92 ? 28.060 -7.425 -18.404 1.00 42.47 92 ASP A C 1
ATOM 775 O O . ASP A 1 92 ? 26.991 -7.073 -18.899 1.00 42.47 92 ASP A O 1
ATOM 779 N N . LEU A 1 93 ? 29.102 -6.599 -18.299 1.00 39.75 93 LEU A N 1
ATOM 780 C CA . LEU A 1 93 ? 29.159 -5.261 -18.882 1.00 39.75 93 LEU A CA 1
ATOM 781 C C . LEU A 1 93 ? 29.721 -5.373 -20.302 1.00 39.75 93 LEU A C 1
ATOM 783 O O . LEU A 1 93 ? 30.921 -5.593 -20.472 1.00 39.75 93 LEU A O 1
ATOM 787 N N . ALA A 1 94 ? 28.876 -5.193 -21.317 1.00 40.47 94 ALA A N 1
ATOM 788 C CA . ALA A 1 94 ? 29.341 -5.044 -22.691 1.00 40.47 94 ALA A CA 1
ATOM 789 C C . ALA A 1 94 ? 29.735 -3.578 -22.946 1.00 40.47 94 ALA A C 1
ATOM 791 O O . ALA A 1 94 ? 28.921 -2.661 -22.829 1.00 40.47 94 ALA A O 1
ATOM 792 N N . ILE A 1 95 ? 31.007 -3.350 -23.273 1.00 35.16 95 ILE A N 1
ATOM 793 C CA . ILE A 1 95 ? 31.529 -2.042 -23.683 1.00 35.16 95 ILE A CA 1
ATOM 794 C C . ILE A 1 95 ? 31.466 -1.995 -25.213 1.00 35.16 95 ILE A C 1
ATOM 796 O O . ILE A 1 95 ? 32.236 -2.689 -25.873 1.00 35.16 95 ILE A O 1
ATOM 800 N N . HIS A 1 96 ? 30.567 -1.187 -25.778 1.00 38.84 96 HIS A N 1
ATOM 801 C CA . HIS A 1 96 ? 30.578 -0.871 -27.209 1.00 38.84 96 HIS A CA 1
ATOM 802 C C . HIS A 1 96 ? 31.298 0.462 -27.458 1.00 38.84 96 HIS A C 1
ATOM 804 O O . HIS A 1 96 ? 31.086 1.442 -26.745 1.00 38.84 96 HIS A O 1
ATOM 810 N N . GLU A 1 97 ? 32.152 0.494 -28.486 1.00 37.47 97 GLU A N 1
ATOM 811 C CA . GLU A 1 97 ? 33.008 1.640 -28.841 1.00 37.47 97 GLU A CA 1
ATOM 812 C C . GLU A 1 97 ? 32.236 2.871 -29.364 1.00 37.47 97 GLU A C 1
ATOM 814 O O . GLU A 1 97 ? 32.814 3.946 -29.501 1.00 37.47 97 GLU A O 1
ATOM 819 N N . GLU A 1 98 ? 30.918 2.776 -29.565 1.00 38.09 98 GLU A N 1
ATOM 820 C CA . GLU A 1 98 ? 30.058 3.887 -29.997 1.00 38.09 98 GLU A CA 1
ATOM 821 C C . GLU A 1 98 ? 29.134 4.394 -28.875 1.00 38.09 98 GLU A C 1
ATOM 823 O O . GLU A 1 98 ? 27.918 4.397 -29.008 1.00 38.09 98 GLU A O 1
ATOM 828 N N . GLY A 1 99 ? 29.694 4.826 -27.739 1.00 36.28 99 GLY A N 1
ATOM 829 C CA . GLY A 1 99 ? 29.066 5.771 -26.787 1.00 36.28 99 GLY A CA 1
ATOM 830 C C . GLY A 1 99 ? 27.739 5.396 -26.090 1.00 36.28 99 GLY A C 1
ATOM 831 O O . GLY A 1 99 ? 27.323 6.103 -25.166 1.00 36.28 99 GLY A O 1
ATOM 832 N N . SER A 1 100 ? 27.091 4.297 -26.467 1.00 29.59 100 SER A N 1
ATOM 833 C CA . SER A 1 100 ? 25.856 3.766 -25.895 1.00 29.59 100 SER A CA 1
ATOM 834 C C . SER A 1 100 ? 26.184 2.511 -25.092 1.00 29.59 100 SER A C 1
ATOM 836 O O . SER A 1 100 ? 26.743 1.558 -25.628 1.00 29.59 100 SER A O 1
ATOM 838 N N . TYR A 1 101 ? 25.873 2.530 -23.794 1.00 40.09 101 TYR A N 1
ATOM 839 C CA . TYR A 1 101 ? 26.037 1.365 -22.925 1.00 40.09 101 TYR A CA 1
ATOM 840 C C . TYR A 1 101 ? 24.679 0.705 -22.753 1.00 40.09 101 TYR A C 1
ATOM 842 O O . TYR A 1 101 ? 23.765 1.340 -22.228 1.00 40.09 101 TYR A O 1
ATOM 850 N N . ASP A 1 102 ? 24.584 -0.550 -23.181 1.00 38.72 102 ASP A N 1
ATOM 851 C CA . ASP A 1 102 ? 23.429 -1.405 -22.941 1.00 38.72 102 ASP A CA 1
ATOM 852 C C . ASP A 1 102 ? 23.735 -2.272 -21.713 1.00 38.72 102 ASP A C 1
ATOM 854 O O . ASP A 1 102 ? 24.704 -3.034 -21.695 1.00 38.72 102 ASP A O 1
ATOM 858 N N . ALA A 1 103 ? 22.952 -2.107 -20.647 1.00 40.38 103 ALA A N 1
ATOM 859 C CA . ALA A 1 103 ? 23.011 -2.997 -19.496 1.00 40.38 103 ALA A CA 1
ATOM 860 C C . ALA A 1 103 ? 22.112 -4.200 -19.793 1.00 40.38 103 ALA A C 1
ATOM 862 O O . ALA A 1 103 ? 20.888 -4.082 -19.816 1.00 40.38 103 ALA A O 1
ATOM 863 N N . SER A 1 104 ? 22.716 -5.358 -20.050 1.00 40.78 104 SER A N 1
ATOM 864 C CA . SER A 1 104 ? 21.977 -6.597 -20.261 1.00 40.78 104 SER A CA 1
ATOM 865 C C . SER A 1 104 ? 21.946 -7.443 -18.992 1.00 40.78 104 SER A C 1
ATOM 867 O O . SER A 1 104 ? 22.994 -7.824 -18.467 1.00 40.78 104 SER A O 1
ATOM 869 N N . TYR A 1 105 ? 20.749 -7.779 -18.515 1.00 41.09 105 TYR A N 1
ATOM 870 C CA . TYR A 1 105 ? 20.568 -8.673 -17.372 1.00 41.09 105 TYR A CA 1
ATOM 871 C C . TYR A 1 105 ? 20.322 -10.103 -17.860 1.00 41.09 105 TYR A C 1
ATOM 873 O O . TYR A 1 105 ? 19.322 -10.376 -18.517 1.00 41.09 105 TYR A O 1
ATOM 881 N N . GLY A 1 106 ? 21.212 -11.030 -17.508 1.00 36.59 106 GLY A N 1
ATOM 882 C CA . GLY A 1 106 ? 20.970 -12.463 -17.670 1.00 36.59 106 GLY A CA 1
ATOM 883 C C . GLY A 1 106 ? 20.205 -13.013 -16.467 1.00 36.59 106 GLY A C 1
ATOM 884 O O . GLY A 1 106 ? 20.747 -13.084 -15.361 1.00 36.59 106 GLY A O 1
ATOM 885 N N . TYR A 1 107 ? 18.946 -13.407 -16.658 1.00 36.38 107 TYR A N 1
ATOM 886 C CA . TYR A 1 107 ? 18.190 -14.164 -15.661 1.00 36.38 107 TYR A CA 1
ATOM 887 C C . TYR A 1 107 ? 18.406 -15.662 -15.889 1.00 36.38 107 TYR A C 1
ATOM 889 O O . TYR A 1 107 ? 17.844 -16.240 -16.814 1.00 36.38 107 TYR A O 1
ATOM 897 N N . TYR A 1 108 ? 19.188 -16.311 -15.024 1.00 37.53 108 TYR A N 1
ATOM 898 C CA . TYR A 1 108 ? 19.114 -17.764 -14.901 1.00 37.53 108 TYR A CA 1
ATOM 899 C C . TYR A 1 108 ? 17.877 -18.104 -14.073 1.00 37.53 108 TYR A C 1
ATOM 901 O O . TYR A 1 108 ? 17.763 -17.734 -12.906 1.00 37.53 108 TYR A O 1
ATOM 909 N N . ASN A 1 109 ? 16.913 -18.741 -14.726 1.00 34.91 109 ASN A N 1
ATOM 910 C CA . ASN A 1 109 ? 15.700 -19.230 -14.098 1.00 34.91 109 ASN A CA 1
ATOM 911 C C . ASN A 1 109 ? 16.024 -20.584 -13.445 1.00 34.91 109 ASN A C 1
ATOM 913 O O . ASN A 1 109 ? 16.154 -21.591 -14.140 1.00 34.91 109 ASN A O 1
ATOM 917 N N . ASP A 1 110 ? 16.108 -20.638 -12.114 1.00 39.47 110 ASP A N 1
ATOM 918 C CA . ASP A 1 110 ? 16.318 -21.884 -11.348 1.00 39.47 110 ASP A CA 1
ATOM 919 C C . ASP A 1 110 ? 15.122 -22.859 -11.405 1.00 39.47 110 ASP A C 1
ATOM 921 O O . ASP A 1 110 ? 15.074 -23.862 -10.690 1.00 39.47 110 ASP A O 1
ATOM 925 N N . TYR A 1 111 ? 14.144 -22.606 -12.282 1.00 34.38 111 TYR A N 1
ATOM 926 C CA . TYR A 1 111 ? 13.047 -23.534 -12.553 1.00 34.38 111 TYR A CA 1
ATOM 927 C C . TYR A 1 111 ? 13.503 -24.831 -13.241 1.00 34.38 111 TYR A C 1
ATOM 929 O O . TYR A 1 111 ? 12.769 -25.816 -13.220 1.00 34.38 111 TYR A O 1
ATOM 937 N N . TYR A 1 112 ? 14.734 -24.881 -13.760 1.00 36.94 112 TYR A N 1
ATOM 938 C CA . TYR A 1 112 ? 15.415 -26.132 -14.101 1.00 36.94 112 TYR A CA 1
ATOM 939 C C . TYR A 1 112 ? 16.297 -26.594 -12.944 1.00 36.94 112 TYR A C 1
ATOM 941 O O . TYR A 1 112 ? 17.523 -26.685 -13.035 1.00 36.94 112 TYR A O 1
ATOM 949 N N . ASN A 1 113 ? 15.652 -26.911 -11.826 1.00 35.75 113 ASN A N 1
ATOM 950 C CA . ASN A 1 113 ? 16.326 -27.613 -10.757 1.00 35.75 113 ASN A CA 1
ATOM 951 C C . ASN A 1 113 ? 16.625 -29.044 -11.227 1.00 35.75 113 ASN A C 1
ATOM 953 O O . ASN A 1 113 ? 15.731 -29.843 -11.501 1.00 35.75 113 ASN A O 1
ATOM 957 N N . LYS A 1 114 ? 17.923 -29.312 -11.354 1.00 42.62 114 LYS A N 1
ATOM 958 C CA . LYS A 1 114 ? 18.611 -30.596 -11.510 1.00 42.62 114 LYS A CA 1
ATOM 959 C C . LYS A 1 114 ? 17.857 -31.776 -10.877 1.00 42.62 114 LYS A C 1
ATOM 961 O O . LYS A 1 114 ? 18.144 -32.109 -9.731 1.00 42.62 114 LYS A O 1
ATOM 966 N N . GLN A 1 115 ? 16.964 -32.447 -11.614 1.00 38.16 115 GLN A N 1
ATOM 967 C CA . GLN A 1 115 ? 16.559 -33.827 -11.299 1.00 38.16 115 GLN A CA 1
ATOM 968 C C . GLN A 1 115 ? 15.757 -34.580 -12.374 1.00 38.16 115 GLN A C 1
ATOM 970 O O . GLN A 1 115 ? 15.071 -35.535 -12.030 1.00 38.16 115 GLN A O 1
ATOM 975 N N . ASP A 1 116 ? 15.893 -34.264 -13.667 1.00 37.12 116 ASP A N 1
ATOM 976 C CA . ASP A 1 116 ? 15.295 -35.106 -14.713 1.00 37.12 116 ASP A CA 1
ATOM 977 C C . ASP A 1 116 ? 16.331 -35.720 -15.671 1.00 37.12 116 ASP A C 1
ATOM 979 O O . ASP A 1 116 ? 16.900 -35.074 -16.545 1.00 37.12 116 ASP A O 1
ATOM 983 N N . LYS A 1 117 ? 16.517 -37.032 -15.461 1.00 44.66 117 LYS A N 1
ATOM 984 C CA . LYS A 1 117 ? 16.870 -38.085 -16.430 1.00 44.66 117 LYS A CA 1
ATOM 985 C C . LYS A 1 117 ? 18.207 -38.007 -17.175 1.00 44.66 117 LYS A C 1
ATOM 987 O O . LYS A 1 117 ? 18.216 -37.986 -18.394 1.00 44.66 117 LYS A O 1
ATOM 992 N N . TYR A 1 118 ? 19.313 -38.217 -16.461 1.00 38.09 118 TYR A N 1
ATOM 993 C CA . TYR A 1 118 ? 20.444 -39.003 -16.994 1.00 38.09 118 TYR A CA 1
ATOM 994 C C . TYR A 1 118 ? 21.057 -39.867 -15.887 1.00 38.09 118 TYR A C 1
ATOM 996 O O . TYR A 1 118 ? 22.172 -39.661 -15.421 1.00 38.09 118 TYR A O 1
ATOM 1004 N N . LEU A 1 119 ? 20.277 -40.849 -15.443 1.00 39.19 119 LEU A N 1
ATOM 1005 C CA . LEU A 1 119 ? 20.746 -42.006 -14.689 1.00 39.19 119 LEU A CA 1
ATOM 1006 C C . LEU A 1 119 ? 20.250 -43.235 -15.442 1.00 39.19 119 LEU A C 1
ATOM 1008 O O . LEU A 1 119 ? 19.174 -43.750 -15.164 1.00 39.19 119 LEU A O 1
ATOM 1012 N N . ASN A 1 120 ? 20.990 -43.594 -16.486 1.00 37.72 120 ASN A N 1
ATOM 1013 C CA . ASN A 1 120 ? 21.295 -44.964 -16.887 1.00 37.72 120 ASN A CA 1
ATOM 1014 C C . ASN A 1 120 ? 22.354 -44.875 -17.984 1.00 37.72 120 ASN A C 1
ATOM 1016 O O . ASN A 1 120 ? 22.154 -44.220 -19.004 1.00 37.72 120 ASN A O 1
ATOM 1020 N N . GLY A 1 121 ? 23.522 -45.433 -17.680 1.00 46.44 121 GLY A N 1
ATOM 1021 C CA . GLY A 1 121 ? 24.729 -45.265 -18.466 1.00 46.44 121 GLY A CA 1
ATOM 1022 C C . GLY A 1 121 ? 24.651 -45.911 -19.840 1.00 46.44 121 GLY A C 1
ATOM 1023 O O . GLY A 1 121 ? 24.199 -47.041 -19.964 1.00 46.44 121 GLY A O 1
ATOM 1024 N N . ASP A 1 122 ? 25.165 -45.188 -20.827 1.00 37.66 122 ASP A N 1
ATOM 1025 C CA . ASP A 1 122 ? 26.135 -45.687 -21.797 1.00 37.66 122 ASP A CA 1
ATOM 1026 C C . ASP A 1 122 ? 26.767 -44.463 -22.484 1.00 37.66 122 ASP A C 1
ATOM 1028 O O . ASP A 1 122 ? 26.077 -43.684 -23.136 1.00 37.66 122 ASP A O 1
ATOM 1032 N N . PHE A 1 123 ? 28.063 -44.229 -22.270 1.00 42.62 123 PHE A N 1
ATOM 1033 C CA . PHE A 1 123 ? 28.817 -43.105 -22.856 1.00 42.62 123 PHE A CA 1
ATOM 1034 C C . PHE A 1 123 ? 29.853 -43.609 -23.869 1.00 42.62 123 PHE A C 1
ATOM 1036 O O . PHE A 1 123 ? 30.957 -43.075 -23.962 1.00 42.62 123 PHE A O 1
ATOM 1043 N N . SER A 1 124 ? 29.523 -44.669 -24.608 1.00 43.31 124 SER A N 1
ATOM 1044 C CA . SER A 1 124 ? 30.451 -45.281 -25.563 1.00 43.31 124 SER A CA 1
ATOM 1045 C C . SER A 1 124 ? 30.181 -44.967 -27.039 1.00 43.31 124 SER A C 1
ATOM 1047 O O . SER A 1 124 ? 30.982 -45.374 -27.873 1.00 43.31 124 SER A O 1
ATOM 1049 N N . GLU A 1 125 ? 29.165 -44.168 -27.391 1.00 45.41 125 GLU A N 1
ATOM 1050 C CA . GLU A 1 125 ? 28.913 -43.798 -28.795 1.00 45.41 125 GLU A CA 1
ATOM 1051 C C . GLU A 1 125 ? 28.324 -42.385 -28.963 1.00 45.41 125 GLU A C 1
ATOM 1053 O O . GLU A 1 125 ? 27.141 -42.229 -29.249 1.00 45.41 125 GLU A O 1
ATOM 1058 N N . ILE A 1 126 ? 29.138 -41.325 -28.856 1.00 40.72 126 ILE A N 1
ATOM 1059 C CA . ILE A 1 126 ? 28.813 -40.054 -29.533 1.00 40.72 126 ILE A CA 1
ATOM 1060 C C . ILE A 1 126 ? 30.017 -39.586 -30.347 1.00 40.72 126 ILE A C 1
ATOM 1062 O O . ILE A 1 126 ? 31.000 -39.032 -29.860 1.00 40.72 126 ILE A O 1
ATOM 1066 N N . ASN A 1 127 ? 29.876 -39.874 -31.634 1.00 36.44 127 ASN A N 1
ATOM 1067 C CA . ASN A 1 127 ? 30.656 -39.441 -32.772 1.00 36.44 127 ASN A CA 1
ATOM 1068 C C . ASN A 1 127 ? 30.762 -37.905 -32.804 1.00 36.44 127 ASN A C 1
ATOM 1070 O O . ASN A 1 127 ? 29.778 -37.197 -33.014 1.00 36.44 127 ASN A O 1
ATOM 1074 N N . THR A 1 128 ? 31.969 -37.386 -32.597 1.00 46.31 128 THR A N 1
ATOM 1075 C CA . THR A 1 128 ? 32.315 -35.986 -32.835 1.00 46.31 128 THR A CA 1
ATOM 1076 C C . THR A 1 128 ? 32.325 -35.735 -34.336 1.00 46.31 128 THR A C 1
ATOM 1078 O O . THR A 1 128 ? 33.311 -36.086 -34.972 1.00 46.31 128 THR A O 1
ATOM 1081 N N . ASN A 1 129 ? 31.251 -35.175 -34.898 1.00 40.06 129 ASN A N 1
ATOM 1082 C CA . ASN A 1 129 ? 31.271 -34.304 -36.082 1.00 40.06 129 ASN A CA 1
ATOM 1083 C C . ASN A 1 129 ? 29.851 -33.784 -36.372 1.00 40.06 129 ASN A C 1
ATOM 1085 O O . ASN A 1 129 ? 28.927 -34.575 -36.532 1.00 40.06 129 ASN A O 1
ATOM 1089 N N . ASN A 1 130 ? 29.730 -32.458 -36.516 1.00 40.00 130 ASN A N 1
ATOM 1090 C CA . ASN A 1 130 ? 28.539 -31.670 -36.886 1.00 40.00 130 ASN A CA 1
ATOM 1091 C C . ASN A 1 130 ? 27.596 -31.241 -35.744 1.00 40.00 130 ASN A C 1
ATOM 1093 O O . ASN A 1 130 ? 26.470 -31.716 -35.640 1.00 40.00 130 ASN A O 1
ATOM 1097 N N . HIS A 1 131 ? 28.008 -30.227 -34.975 1.00 36.62 131 HIS A N 1
ATOM 1098 C CA . HIS A 1 131 ? 27.073 -29.303 -34.322 1.00 36.62 131 HIS A CA 1
ATOM 1099 C C . HIS A 1 131 ? 27.060 -27.971 -35.091 1.00 36.62 131 HIS A C 1
ATOM 1101 O O . HIS A 1 131 ? 28.031 -27.217 -34.996 1.00 36.62 131 HIS A O 1
ATOM 1107 N N . PRO A 1 132 ? 26.004 -27.649 -35.858 1.00 41.84 132 PRO A N 1
ATOM 1108 C CA . PRO A 1 132 ? 25.763 -26.285 -36.292 1.00 41.84 132 PRO A CA 1
ATOM 1109 C C . PRO A 1 132 ? 25.102 -25.510 -35.140 1.00 41.84 132 PRO A C 1
ATOM 1111 O O . PRO A 1 132 ? 24.059 -25.908 -34.637 1.00 41.84 132 PRO A O 1
ATOM 1114 N N . HIS A 1 133 ? 25.738 -24.407 -34.744 1.00 42.69 133 HIS A N 1
ATOM 1115 C CA . HIS A 1 133 ? 25.161 -23.273 -34.014 1.00 42.69 133 HIS A CA 1
ATOM 1116 C C . HIS A 1 133 ? 24.418 -23.549 -32.693 1.00 42.69 133 HIS A C 1
ATOM 1118 O O . HIS A 1 133 ? 23.208 -23.405 -32.597 1.00 42.69 133 HIS A O 1
ATOM 1124 N N . LEU A 1 134 ? 25.197 -23.738 -31.623 1.00 39.94 134 LEU A N 1
ATOM 1125 C CA . LEU A 1 134 ? 24.872 -23.223 -30.282 1.00 39.94 134 LEU A CA 1
ATOM 1126 C C . LEU A 1 134 ? 25.012 -21.686 -30.277 1.00 39.94 134 LEU A C 1
ATOM 1128 O O . LEU A 1 134 ? 25.889 -21.130 -29.627 1.00 39.94 134 LEU A O 1
ATOM 1132 N N . ASN A 1 135 ? 24.176 -21.012 -31.064 1.00 42.69 135 ASN A N 1
ATOM 1133 C CA . ASN A 1 135 ? 23.902 -19.583 -30.926 1.00 42.69 135 ASN A CA 1
ATOM 1134 C C . ASN A 1 135 ? 22.434 -19.415 -30.519 1.00 42.69 135 ASN A C 1
ATOM 1136 O O . ASN A 1 135 ? 21.732 -18.580 -31.076 1.00 42.69 135 ASN A O 1
ATOM 1140 N N . ASP A 1 136 ? 21.997 -20.166 -29.509 1.00 38.06 136 ASP A N 1
ATOM 1141 C CA . ASP A 1 136 ? 20.861 -19.758 -28.680 1.00 38.06 136 ASP A CA 1
ATOM 1142 C C . ASP A 1 136 ? 21.368 -18.670 -27.717 1.00 38.06 136 ASP A C 1
ATOM 1144 O O . ASP A 1 136 ? 21.367 -18.795 -26.495 1.00 38.06 136 ASP A O 1
ATOM 1148 N N . TYR A 1 137 ? 21.860 -17.574 -28.304 1.00 38.31 137 TYR A N 1
ATOM 1149 C CA . TYR A 1 137 ? 21.648 -16.254 -27.737 1.00 38.31 137 TYR A CA 1
ATOM 1150 C C . TYR A 1 137 ? 20.144 -16.026 -27.871 1.00 38.31 137 TYR A C 1
ATOM 1152 O O . TYR A 1 137 ? 19.704 -15.330 -28.786 1.00 38.31 137 TYR A O 1
ATOM 1160 N N . ASP A 1 138 ? 19.363 -16.686 -27.007 1.00 38.94 138 ASP A N 1
ATOM 1161 C CA . ASP A 1 138 ? 18.000 -16.265 -26.728 1.00 38.94 138 ASP A CA 1
ATOM 1162 C C . ASP A 1 138 ? 18.092 -14.768 -26.517 1.00 38.94 138 ASP A C 1
ATOM 1164 O O . ASP A 1 138 ? 18.851 -14.296 -25.663 1.00 38.94 138 ASP A O 1
ATOM 1168 N N . GLU A 1 139 ? 17.437 -14.064 -27.434 1.00 41.00 139 GLU A N 1
ATOM 1169 C CA . GLU A 1 139 ? 17.510 -12.637 -27.634 1.00 41.00 139 GLU A CA 1
ATOM 1170 C C . GLU A 1 139 ? 17.613 -11.957 -26.277 1.00 41.00 139 GLU A C 1
ATOM 1172 O O . GLU A 1 139 ? 16.646 -11.878 -25.515 1.00 41.00 139 GLU A O 1
ATOM 1177 N N . LEU A 1 140 ? 18.820 -11.468 -25.982 1.00 40.25 140 LEU A N 1
ATOM 1178 C CA . LEU A 1 140 ? 19.026 -10.367 -25.067 1.00 40.25 140 LEU A CA 1
ATOM 1179 C C . LEU A 1 140 ? 18.124 -9.270 -25.617 1.00 40.25 140 LEU A C 1
ATOM 1181 O O . LEU A 1 140 ? 18.531 -8.501 -26.489 1.00 40.25 140 LEU A O 1
ATOM 1185 N N . ARG A 1 141 ? 16.868 -9.246 -25.156 1.00 42.94 141 ARG A N 1
ATOM 1186 C CA . ARG A 1 141 ? 16.000 -8.085 -25.212 1.00 42.94 141 ARG A CA 1
ATOM 1187 C C . ARG A 1 141 ? 16.762 -7.035 -24.428 1.00 42.94 141 ARG A C 1
ATOM 1189 O O . ARG A 1 141 ? 16.611 -6.896 -23.222 1.00 42.94 141 ARG A O 1
ATOM 1196 N N . SER A 1 142 ? 17.673 -6.373 -25.139 1.00 38.91 142 SER A N 1
ATOM 1197 C CA . SER A 1 142 ? 18.089 -5.006 -24.920 1.00 38.91 142 SER A CA 1
ATOM 1198 C C . SER A 1 142 ? 16.829 -4.309 -24.455 1.00 38.91 142 SER A C 1
ATOM 1200 O O . SER A 1 142 ? 15.863 -4.180 -25.216 1.00 38.91 142 SER A O 1
ATOM 1202 N N . TYR A 1 143 ? 16.781 -4.050 -23.150 1.00 46.47 143 TYR A N 1
ATOM 1203 C CA . TYR A 1 143 ? 15.677 -3.397 -22.488 1.00 46.47 143 TYR A CA 1
ATOM 1204 C C . TYR A 1 143 ? 15.650 -1.987 -23.056 1.00 46.47 143 TYR A C 1
ATOM 1206 O O . TYR A 1 143 ? 16.197 -1.044 -22.481 1.00 46.47 143 TYR A O 1
ATOM 1214 N N . LYS A 1 144 ? 15.041 -1.840 -24.237 1.00 43.31 144 LYS A N 1
ATOM 1215 C CA . LYS A 1 144 ? 14.568 -0.563 -24.726 1.00 43.31 144 LYS A CA 1
ATOM 1216 C C . LYS A 1 144 ? 13.669 -0.069 -23.613 1.00 43.31 144 LYS A C 1
ATOM 1218 O O . LYS A 1 144 ? 12.552 -0.548 -23.458 1.00 43.31 144 LYS A O 1
ATOM 1223 N N . ASN A 1 145 ? 14.220 0.842 -22.815 1.00 47.47 145 ASN A N 1
ATOM 1224 C CA . ASN A 1 145 ? 13.512 1.711 -21.898 1.00 47.47 145 ASN A CA 1
ATOM 1225 C C . ASN A 1 145 ? 12.479 2.451 -22.752 1.00 47.47 145 ASN A C 1
ATOM 1227 O O . ASN A 1 145 ? 12.753 3.522 -23.292 1.00 47.47 145 ASN A O 1
ATOM 1231 N N . ASN A 1 146 ? 11.355 1.788 -23.008 1.00 43.53 146 ASN A N 1
ATOM 1232 C CA . ASN A 1 146 ? 10.330 2.276 -23.896 1.00 43.53 146 ASN A CA 1
ATOM 1233 C C . ASN A 1 146 ? 9.697 3.463 -23.178 1.00 43.53 146 ASN A C 1
ATOM 1235 O O . ASN A 1 146 ? 9.381 3.399 -21.994 1.00 43.53 146 ASN A O 1
ATOM 1239 N N . THR A 1 147 ? 9.601 4.567 -23.899 1.00 48.06 147 THR A N 1
ATOM 1240 C CA . THR A 1 147 ? 9.413 5.953 -23.448 1.00 48.06 147 THR A CA 1
ATOM 1241 C C . THR A 1 147 ? 8.060 6.266 -22.795 1.00 48.06 147 THR A C 1
ATOM 1243 O O . THR A 1 147 ? 7.631 7.416 -22.803 1.00 48.06 147 THR A O 1
ATOM 1246 N N . ASN A 1 148 ? 7.358 5.274 -22.248 1.00 55.00 148 ASN A N 1
ATOM 1247 C CA . ASN A 1 148 ? 6.180 5.519 -21.429 1.00 55.00 148 ASN A CA 1
ATOM 1248 C C . ASN A 1 148 ? 6.604 5.702 -19.971 1.00 55.00 148 ASN A C 1
ATOM 1250 O O . ASN A 1 148 ? 6.676 4.740 -19.205 1.00 55.00 148 ASN A O 1
ATOM 1254 N N . ASP A 1 149 ? 6.798 6.970 -19.596 1.00 74.44 149 ASP A N 1
ATOM 1255 C CA . ASP A 1 149 ? 7.103 7.446 -18.237 1.00 74.44 149 ASP A CA 1
ATOM 1256 C C . ASP A 1 149 ? 6.116 6.964 -17.158 1.00 74.44 149 ASP A C 1
ATOM 1258 O O . ASP A 1 149 ? 6.364 7.175 -15.976 1.00 74.44 149 ASP A O 1
ATOM 1262 N N . ASN A 1 150 ? 4.999 6.324 -17.515 1.00 89.81 150 ASN A N 1
ATOM 1263 C CA . ASN A 1 150 ? 3.973 5.901 -16.561 1.00 89.81 150 ASN A CA 1
ATOM 1264 C C . ASN A 1 150 ? 4.005 4.409 -16.183 1.00 89.81 150 ASN A C 1
ATOM 1266 O O . ASN A 1 150 ? 3.157 3.959 -15.415 1.00 89.81 150 ASN A O 1
ATOM 1270 N N . THR A 1 151 ? 4.960 3.639 -16.706 1.00 92.38 151 THR A N 1
ATOM 1271 C CA . THR A 1 151 ? 5.111 2.208 -16.383 1.00 92.38 151 THR A CA 1
ATOM 1272 C C . THR A 1 151 ? 6.047 1.988 -15.195 1.00 92.38 151 THR A C 1
ATOM 1274 O O . THR A 1 151 ? 6.930 2.804 -14.919 1.00 92.38 151 THR A O 1
ATOM 1277 N N . ILE A 1 152 ? 5.838 0.900 -14.454 1.00 91.94 152 ILE A N 1
ATOM 1278 C CA .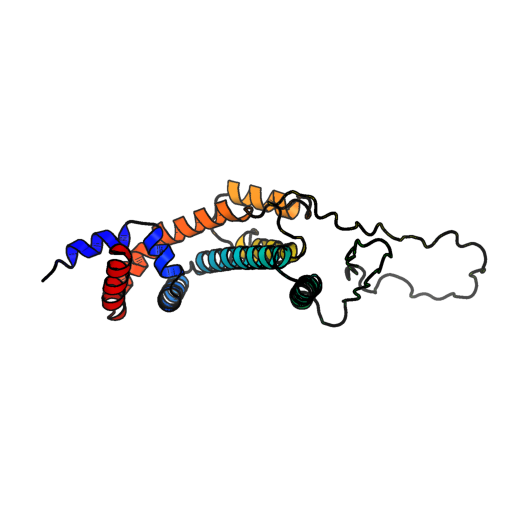 ILE A 1 152 ? 6.702 0.502 -13.343 1.00 91.94 152 ILE A CA 1
ATOM 1279 C C . ILE A 1 152 ? 8.032 -0.005 -13.913 1.00 91.94 152 ILE A C 1
ATOM 1281 O O . ILE A 1 152 ? 8.028 -0.924 -14.733 1.00 91.94 152 ILE A O 1
ATOM 1285 N N . PRO A 1 153 ? 9.189 0.524 -13.467 1.00 91.75 153 PRO A N 1
ATOM 1286 C CA . PRO A 1 153 ? 10.471 -0.016 -13.894 1.00 91.75 153 PRO A CA 1
ATOM 1287 C C . PRO A 1 153 ? 10.601 -1.488 -13.487 1.00 91.75 153 PRO A C 1
ATOM 1289 O O . PRO A 1 153 ? 10.293 -1.849 -12.350 1.00 91.75 153 PRO A O 1
ATOM 1292 N N . ILE A 1 154 ? 11.129 -2.324 -14.386 1.00 89.00 154 ILE A N 1
ATOM 1293 C CA . ILE A 1 154 ? 11.235 -3.791 -14.228 1.00 89.00 154 ILE A CA 1
ATOM 1294 C C . ILE A 1 154 ? 11.848 -4.205 -12.880 1.00 89.00 154 ILE A C 1
ATOM 1296 O O . ILE A 1 154 ? 11.435 -5.189 -12.268 1.00 89.00 154 ILE A O 1
ATOM 1300 N N . LEU A 1 155 ? 12.788 -3.403 -12.374 1.00 91.00 155 LEU A N 1
ATOM 1301 C CA . LEU A 1 155 ? 13.436 -3.571 -11.073 1.00 91.00 155 LEU A CA 1
ATOM 1302 C C . LEU A 1 155 ? 12.455 -3.697 -9.887 1.00 91.00 155 LEU A C 1
ATOM 1304 O O . LEU A 1 155 ? 12.785 -4.326 -8.881 1.00 91.00 155 LEU A O 1
ATOM 1308 N N . PHE A 1 156 ? 11.261 -3.115 -10.002 1.00 93.75 156 PHE A N 1
ATOM 1309 C CA . PHE A 1 156 ? 10.225 -3.086 -8.970 1.00 93.75 156 PHE A CA 1
ATOM 1310 C C . PHE A 1 156 ? 9.106 -4.112 -9.195 1.00 93.75 156 PHE A C 1
ATOM 1312 O O . PHE A 1 156 ? 8.220 -4.242 -8.352 1.00 93.75 156 PHE A O 1
ATOM 1319 N N . LEU A 1 157 ? 9.126 -4.893 -10.280 1.00 92.19 157 LEU A N 1
ATOM 1320 C CA . LEU A 1 157 ? 8.059 -5.864 -10.563 1.00 92.19 157 LEU A CA 1
ATOM 1321 C C . LEU A 1 157 ? 7.931 -6.942 -9.485 1.00 92.19 157 LEU A C 1
ATOM 1323 O O . LEU A 1 157 ? 6.824 -7.371 -9.159 1.00 92.19 157 LEU A O 1
ATOM 1327 N N . ASN A 1 158 ? 9.046 -7.349 -8.876 1.00 92.31 158 ASN A N 1
ATOM 1328 C CA . ASN A 1 158 ? 9.007 -8.267 -7.740 1.00 92.31 158 ASN A CA 1
ATOM 1329 C C . ASN A 1 158 ? 8.272 -7.649 -6.545 1.00 92.31 158 ASN A C 1
ATOM 1331 O O . ASN A 1 158 ? 7.459 -8.326 -5.922 1.00 92.31 158 ASN A O 1
ATOM 1335 N N . ASP A 1 159 ? 8.494 -6.361 -6.265 1.00 95.44 159 ASP A N 1
ATOM 1336 C CA . ASP A 1 159 ? 7.787 -5.644 -5.202 1.00 95.44 159 ASP A CA 1
ATOM 1337 C C . ASP A 1 159 ? 6.273 -5.605 -5.473 1.00 95.44 159 ASP A C 1
ATOM 1339 O O . ASP A 1 159 ? 5.476 -5.863 -4.570 1.00 95.44 159 ASP A O 1
ATOM 1343 N N . VAL A 1 160 ? 5.873 -5.342 -6.722 1.00 96.44 160 VAL A N 1
ATOM 1344 C CA . VAL A 1 160 ? 4.467 -5.350 -7.167 1.00 96.44 160 VAL A CA 1
ATOM 1345 C C . VAL A 1 160 ? 3.835 -6.728 -6.962 1.00 96.44 160 VAL A C 1
ATOM 1347 O O . VAL A 1 160 ? 2.768 -6.841 -6.351 1.00 96.44 160 VAL A O 1
ATOM 1350 N N . LYS A 1 161 ? 4.510 -7.793 -7.409 1.00 95.44 161 LYS A N 1
ATOM 1351 C CA . LYS A 1 161 ? 4.037 -9.179 -7.264 1.00 95.44 161 LYS A CA 1
ATOM 1352 C C . LYS A 1 161 ? 3.941 -9.600 -5.796 1.00 95.44 161 LYS A C 1
ATOM 1354 O O . LYS A 1 161 ? 2.986 -10.280 -5.415 1.00 95.44 161 LYS A O 1
ATOM 1359 N N . GLU A 1 162 ? 4.875 -9.168 -4.949 1.00 96.31 162 GLU A N 1
ATOM 1360 C CA . GLU A 1 162 ? 4.811 -9.402 -3.503 1.00 96.31 162 GLU A CA 1
ATOM 1361 C C . GLU A 1 162 ? 3.629 -8.685 -2.847 1.00 96.31 162 GLU A C 1
ATOM 1363 O O . GLU A 1 162 ? 2.930 -9.294 -2.033 1.00 96.31 162 GLU A O 1
ATOM 1368 N N . ILE A 1 163 ? 3.374 -7.421 -3.206 1.00 98.19 163 ILE A N 1
ATOM 1369 C CA . ILE A 1 163 ? 2.212 -6.667 -2.715 1.00 98.19 163 ILE A CA 1
ATOM 1370 C C . ILE A 1 163 ? 0.924 -7.383 -3.102 1.00 98.19 163 ILE A C 1
ATOM 1372 O O . ILE A 1 163 ? 0.088 -7.643 -2.236 1.00 98.19 163 ILE A O 1
ATOM 1376 N N . TYR A 1 164 ? 0.790 -7.764 -4.373 1.00 98.31 164 TYR A N 1
ATOM 1377 C CA . TYR A 1 164 ? -0.375 -8.496 -4.851 1.00 98.31 164 TYR A CA 1
ATOM 1378 C C . TYR A 1 164 ? -0.579 -9.797 -4.079 1.00 98.31 164 TYR A C 1
ATOM 1380 O O . TYR A 1 164 ? -1.638 -10.007 -3.492 1.00 98.31 164 TYR A O 1
ATOM 1388 N N . LYS A 1 165 ? 0.450 -10.645 -4.000 1.00 97.88 165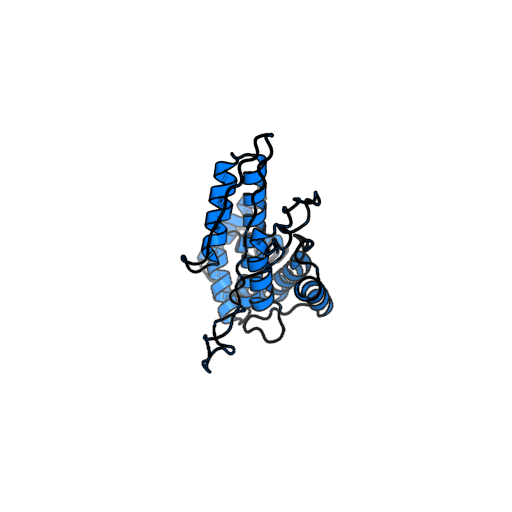 LYS A N 1
ATOM 1389 C CA . LYS A 1 165 ? 0.365 -11.935 -3.308 1.00 97.88 165 LYS A CA 1
ATOM 1390 C C . LYS A 1 165 ? 0.005 -11.780 -1.831 1.00 97.88 165 LYS A C 1
ATOM 1392 O O . LYS A 1 165 ? -0.721 -12.609 -1.292 1.00 97.88 165 LYS A O 1
ATOM 1397 N N . LYS A 1 166 ? 0.542 -10.753 -1.168 1.00 98.19 166 LYS A N 1
ATOM 1398 C CA . LYS A 1 166 ? 0.385 -10.563 0.274 1.00 98.19 166 LYS A CA 1
ATOM 1399 C C . LYS A 1 166 ? -0.910 -9.856 0.652 1.00 98.19 166 LYS A C 1
ATOM 1401 O O . LYS A 1 166 ? -1.458 -10.191 1.695 1.00 98.19 166 LYS A O 1
ATOM 1406 N N . TYR A 1 167 ? -1.396 -8.913 -0.144 1.00 98.56 167 TYR A N 1
ATOM 1407 C CA . TYR A 1 167 ? -2.525 -8.069 0.254 1.00 98.56 167 TYR A CA 1
ATOM 1408 C C . TYR A 1 167 ? -3.748 -8.202 -0.651 1.00 98.56 167 TYR A C 1
ATOM 1410 O O . TYR A 1 167 ? -4.854 -7.992 -0.181 1.00 98.56 167 TYR A O 1
ATOM 1418 N N . ILE A 1 168 ? -3.592 -8.569 -1.923 1.00 98.12 168 ILE A N 1
ATOM 1419 C CA . ILE A 1 168 ? -4.692 -8.535 -2.905 1.00 98.12 168 ILE A CA 1
ATOM 1420 C C . ILE A 1 168 ? -5.192 -9.935 -3.274 1.00 98.12 168 ILE A C 1
ATOM 1422 O O . ILE A 1 168 ? -6.378 -10.129 -3.534 1.00 98.12 168 ILE A O 1
ATOM 1426 N N . ALA A 1 169 ? -4.296 -10.919 -3.341 1.00 97.50 169 ALA A N 1
ATOM 1427 C CA . ALA A 1 169 ? -4.629 -12.266 -3.776 1.00 97.50 169 ALA A CA 1
ATOM 1428 C C . ALA A 1 169 ? -5.667 -12.915 -2.847 1.00 97.50 169 ALA A C 1
ATOM 1430 O O . ALA A 1 169 ? -5.547 -12.862 -1.621 1.00 97.50 169 ALA A O 1
ATOM 1431 N N . ARG A 1 170 ? -6.660 -13.578 -3.453 1.00 96.94 170 ARG A N 1
ATOM 1432 C CA . ARG A 1 170 ? -7.714 -14.288 -2.720 1.00 96.94 170 ARG A CA 1
ATOM 1433 C C . ARG A 1 170 ? -7.117 -15.357 -1.813 1.00 96.94 170 ARG A C 1
ATOM 1435 O O . ARG A 1 170 ? -6.304 -16.168 -2.258 1.00 96.94 170 ARG A O 1
ATOM 1442 N N . GLY A 1 171 ? -7.560 -15.376 -0.561 1.00 95.81 171 GLY A N 1
ATOM 1443 C CA . GLY A 1 171 ? -7.073 -16.299 0.459 1.00 95.81 171 GLY A CA 1
ATOM 1444 C C . GLY A 1 171 ? -5.743 -15.883 1.086 1.00 95.81 171 GLY A C 1
ATOM 1445 O O . GLY A 1 171 ? -5.170 -16.667 1.845 1.00 95.81 171 GLY A O 1
ATOM 1446 N N . SER A 1 172 ? -5.237 -14.678 0.798 1.00 96.44 172 SER A N 1
ATOM 1447 C CA . SER A 1 172 ? -4.101 -14.152 1.546 1.00 96.44 172 SER A CA 1
ATOM 1448 C C . SER A 1 172 ? -4.483 -13.891 3.005 1.00 96.44 172 SER A C 1
ATOM 1450 O O . SER A 1 172 ? -5.568 -13.407 3.311 1.00 96.44 172 SER A O 1
ATOM 1452 N N . ILE A 1 173 ? -3.547 -14.152 3.922 1.00 93.56 173 ILE A N 1
ATOM 1453 C CA . ILE A 1 173 ? -3.717 -13.889 5.361 1.00 93.56 173 ILE A CA 1
ATOM 1454 C C . ILE A 1 173 ? -3.937 -12.392 5.634 1.00 93.56 173 ILE A C 1
ATOM 1456 O O . ILE A 1 173 ? -4.605 -12.037 6.599 1.00 93.56 173 ILE A O 1
ATOM 1460 N N . PHE A 1 174 ? -3.379 -11.525 4.786 1.00 96.81 174 PHE A N 1
ATOM 1461 C CA . PHE A 1 174 ? -3.558 -10.074 4.858 1.00 96.81 174 PHE A CA 1
ATOM 1462 C C . PHE A 1 174 ? -4.392 -9.548 3.680 1.00 96.81 174 PHE A C 1
ATOM 1464 O O . PHE A 1 174 ? -4.162 -8.423 3.241 1.00 96.81 174 PHE A O 1
ATOM 1471 N N . GLU A 1 175 ? -5.308 -10.365 3.138 1.00 98.06 175 GLU A N 1
ATOM 1472 C CA . GLU A 1 175 ? -6.238 -9.931 2.088 1.00 98.06 175 GLU A CA 1
ATOM 1473 C C . GLU A 1 175 ? -7.017 -8.693 2.556 1.00 98.06 175 GLU A C 1
ATOM 1475 O O . GLU A 1 175 ? -7.752 -8.746 3.542 1.00 98.06 175 GLU A O 1
ATOM 1480 N N . ILE A 1 176 ? -6.839 -7.571 1.856 1.00 97.81 176 ILE A N 1
ATOM 1481 C CA . ILE A 1 176 ? -7.557 -6.329 2.143 1.00 97.81 176 ILE A CA 1
ATOM 1482 C C . ILE A 1 176 ? -8.976 -6.388 1.577 1.00 97.81 176 ILE A C 1
ATOM 1484 O O . ILE A 1 176 ? -9.240 -6.995 0.537 1.00 97.81 176 ILE A O 1
ATOM 1488 N N . ASN A 1 177 ? -9.903 -5.715 2.252 1.00 95.56 177 ASN A N 1
ATOM 1489 C CA . ASN A 1 177 ? -11.294 -5.668 1.822 1.00 95.56 177 ASN A CA 1
ATOM 1490 C C . ASN A 1 177 ? -11.494 -4.594 0.744 1.00 95.56 177 ASN A C 1
ATOM 1492 O O . ASN A 1 177 ? -11.814 -3.456 1.067 1.00 95.56 177 ASN A O 1
ATOM 1496 N N . ILE A 1 178 ? -11.305 -4.958 -0.522 1.00 97.50 178 ILE A N 1
ATOM 1497 C CA . ILE A 1 178 ? -11.541 -4.080 -1.679 1.00 97.50 178 ILE A CA 1
ATOM 1498 C C . ILE A 1 178 ? -12.648 -4.622 -2.582 1.00 97.50 178 ILE A C 1
ATOM 1500 O O . ILE A 1 178 ? -12.955 -5.821 -2.595 1.00 97.50 178 ILE A O 1
ATOM 1504 N N . SER A 1 179 ? -13.240 -3.736 -3.378 1.00 97.62 179 SER A N 1
ATOM 1505 C CA . SER A 1 179 ? -14.283 -4.107 -4.325 1.00 97.62 179 SER A CA 1
ATOM 1506 C C . SER A 1 179 ? -13.793 -5.135 -5.355 1.00 97.62 179 SER A C 1
ATOM 1508 O O . SER A 1 179 ? -12.641 -5.141 -5.801 1.00 97.62 179 SER A O 1
ATOM 1510 N N . ASN A 1 180 ? -14.702 -6.013 -5.796 1.00 97.56 180 ASN A N 1
ATOM 1511 C CA . ASN A 1 180 ? -14.356 -7.037 -6.786 1.00 97.56 180 ASN A CA 1
ATOM 1512 C C . ASN A 1 180 ? -13.902 -6.425 -8.124 1.00 97.56 180 ASN A C 1
ATOM 1514 O O . ASN A 1 180 ? -13.105 -7.037 -8.824 1.00 97.56 180 ASN A O 1
ATOM 1518 N N . ALA A 1 181 ? -14.380 -5.226 -8.472 1.00 98.06 181 ALA A N 1
ATOM 1519 C CA . ALA A 1 181 ? -13.947 -4.518 -9.674 1.00 98.06 181 ALA A CA 1
ATOM 1520 C C . ALA A 1 181 ? -12.448 -4.171 -9.619 1.00 98.06 181 ALA A C 1
ATOM 1522 O O . ALA A 1 181 ? -11.715 -4.514 -10.546 1.00 98.06 181 ALA A O 1
ATOM 1523 N N . ILE A 1 182 ? -11.983 -3.584 -8.509 1.00 98.06 182 ILE A N 1
ATOM 1524 C CA . ILE A 1 182 ? -10.567 -3.237 -8.311 1.00 98.06 182 ILE A CA 1
ATOM 1525 C C . ILE A 1 182 ? -9.705 -4.500 -8.262 1.00 98.06 182 ILE A C 1
ATOM 1527 O O . ILE A 1 182 ? -8.678 -4.572 -8.936 1.00 98.06 182 ILE A O 1
ATOM 1531 N N . TYR A 1 183 ? -10.151 -5.533 -7.537 1.00 98.19 183 TYR A N 1
ATOM 1532 C CA . TYR A 1 183 ? -9.458 -6.824 -7.504 1.00 98.19 183 TYR A CA 1
ATOM 1533 C C . TYR A 1 183 ? -9.244 -7.396 -8.913 1.00 98.19 183 TYR A C 1
ATOM 1535 O O . TYR A 1 183 ? -8.132 -7.792 -9.252 1.00 98.19 183 TYR A O 1
ATOM 1543 N N . GLN A 1 184 ? -10.292 -7.431 -9.745 1.00 97.62 184 GLN A N 1
ATOM 1544 C CA . GLN A 1 184 ? -10.197 -7.966 -11.106 1.00 97.62 184 GLN A CA 1
ATOM 1545 C C . GLN A 1 184 ? -9.264 -7.126 -11.979 1.00 97.62 184 GLN A C 1
ATOM 1547 O O . GLN A 1 184 ? -8.495 -7.696 -12.748 1.00 97.62 184 GLN A O 1
ATOM 1552 N N . LYS A 1 185 ? -9.287 -5.793 -11.839 1.00 96.81 185 LYS A N 1
ATOM 1553 C CA . LYS A 1 185 ? -8.371 -4.893 -12.554 1.00 96.81 185 LYS A CA 1
ATOM 1554 C C . LYS A 1 185 ? -6.910 -5.246 -12.249 1.00 96.81 185 LYS A C 1
ATOM 1556 O O . LYS A 1 185 ? -6.172 -5.599 -13.163 1.00 96.81 185 LYS A O 1
ATOM 1561 N N . ILE A 1 186 ? -6.540 -5.259 -10.966 1.00 97.44 186 ILE A N 1
ATOM 1562 C CA . ILE A 1 186 ? -5.173 -5.564 -10.513 1.00 97.44 186 ILE A CA 1
ATOM 1563 C C . ILE A 1 186 ? -4.776 -6.999 -10.885 1.00 97.44 186 ILE A C 1
ATOM 1565 O O . ILE A 1 186 ? -3.680 -7.242 -11.382 1.00 97.44 186 ILE A O 1
ATOM 1569 N N . SER A 1 187 ? -5.666 -7.968 -10.657 1.00 96.81 187 SER A N 1
ATOM 1570 C CA . SER A 1 187 ? -5.407 -9.384 -10.935 1.00 96.81 187 SER A CA 1
ATOM 1571 C C . SER A 1 187 ? -5.167 -9.644 -12.422 1.00 96.81 187 SER A C 1
ATOM 1573 O O . SER A 1 187 ? -4.261 -10.398 -12.773 1.00 96.81 187 SER A O 1
ATOM 1575 N N . ASN A 1 188 ? -5.943 -9.012 -13.305 1.00 95.06 188 ASN A N 1
ATOM 1576 C CA . ASN A 1 188 ? -5.748 -9.152 -14.744 1.00 95.06 188 ASN A CA 1
ATOM 1577 C C . ASN A 1 188 ? -4.421 -8.541 -15.190 1.00 95.06 188 ASN A C 1
ATOM 1579 O O . ASN A 1 188 ? -3.711 -9.171 -15.966 1.00 95.06 188 ASN A O 1
ATOM 1583 N N . GLU A 1 189 ? -4.069 -7.364 -14.675 1.00 94.00 189 GLU A N 1
ATOM 1584 C CA . GLU A 1 189 ? -2.816 -6.692 -15.024 1.00 94.00 189 GLU A CA 1
ATOM 1585 C C . GLU A 1 189 ? -1.585 -7.474 -14.541 1.00 94.00 189 GLU A C 1
ATOM 1587 O O . GLU A 1 189 ? -0.615 -7.597 -15.277 1.00 94.00 189 GLU A O 1
ATOM 1592 N N . ILE A 1 190 ? -1.643 -8.094 -13.358 1.00 93.75 190 ILE A N 1
ATOM 1593 C CA . ILE A 1 190 ? -0.498 -8.827 -12.787 1.00 93.75 190 ILE A CA 1
ATOM 1594 C C . ILE A 1 190 ? -0.375 -10.266 -13.305 1.00 93.75 190 ILE A C 1
ATOM 1596 O O . ILE A 1 190 ? 0.739 -10.763 -13.441 1.00 93.75 190 ILE A O 1
ATOM 1600 N N . ASN A 1 191 ? -1.488 -10.969 -13.548 1.00 90.88 191 ASN A N 1
ATOM 1601 C CA . ASN A 1 191 ? -1.441 -12.388 -13.936 1.00 90.88 191 ASN A CA 1
ATOM 1602 C C . ASN A 1 191 ? -1.508 -12.609 -15.450 1.00 90.88 191 ASN A C 1
ATOM 1604 O O . ASN A 1 191 ? -0.995 -13.614 -15.935 1.00 90.88 191 ASN A O 1
ATOM 1608 N N . ASN A 1 192 ? -2.178 -11.711 -16.178 1.00 85.00 192 ASN A N 1
ATOM 1609 C CA . ASN A 1 192 ? -2.404 -11.841 -17.619 1.00 85.00 192 ASN A CA 1
ATOM 1610 C C . ASN A 1 192 ? -1.757 -10.703 -18.422 1.00 85.00 192 ASN A C 1
ATOM 1612 O O . ASN A 1 192 ? -1.738 -10.773 -19.651 1.00 85.00 192 ASN A O 1
ATOM 1616 N N . GLY A 1 193 ? -1.294 -9.647 -17.750 1.00 78.88 193 GLY A N 1
ATOM 1617 C CA . GLY A 1 193 ? -0.609 -8.532 -18.383 1.00 78.88 193 GLY A CA 1
ATOM 1618 C C . GLY A 1 193 ? 0.818 -8.886 -18.775 1.00 78.88 193 GLY A C 1
ATOM 1619 O O . GLY A 1 193 ? 1.418 -9.838 -18.276 1.00 78.88 193 GLY A O 1
ATOM 1620 N N . ASP A 1 194 ? 1.350 -8.098 -19.699 1.00 82.25 194 ASP A N 1
ATOM 1621 C CA . ASP A 1 194 ? 2.771 -8.111 -20.004 1.00 82.25 194 ASP A CA 1
ATOM 1622 C C . ASP A 1 194 ? 3.500 -7.330 -18.901 1.00 82.25 194 ASP A C 1
ATOM 1624 O O . ASP A 1 194 ? 3.204 -6.156 -18.659 1.00 82.25 194 ASP A O 1
ATOM 1628 N N . ASP A 1 195 ? 4.426 -8.012 -18.223 1.00 80.50 195 ASP A N 1
ATOM 1629 C CA . ASP A 1 195 ? 5.256 -7.479 -17.139 1.00 80.50 195 ASP A CA 1
ATOM 1630 C C . ASP A 1 195 ? 5.930 -6.145 -17.535 1.00 80.50 195 ASP A C 1
ATOM 1632 O O . ASP A 1 195 ? 6.159 -5.294 -16.677 1.00 80.50 195 ASP A O 1
ATOM 1636 N N . GLU A 1 196 ? 6.211 -5.927 -18.827 1.00 77.62 196 GLU A N 1
ATOM 1637 C CA . GLU A 1 196 ? 6.832 -4.701 -19.351 1.00 77.62 196 GLU A CA 1
ATOM 1638 C C . GLU A 1 196 ? 5.895 -3.470 -19.354 1.00 77.62 196 GLU A C 1
ATOM 1640 O O . GLU A 1 196 ? 6.361 -2.347 -19.555 1.00 77.62 196 GLU A O 1
ATOM 1645 N N . PHE A 1 197 ? 4.587 -3.641 -19.118 1.00 86.19 197 PHE A N 1
ATOM 1646 C CA . PHE A 1 197 ? 3.576 -2.583 -19.287 1.00 86.19 197 PHE A CA 1
ATOM 1647 C C . PHE A 1 197 ? 2.698 -2.319 -18.057 1.00 86.19 197 PHE A C 1
ATOM 1649 O O . PHE A 1 197 ? 1.690 -1.620 -18.173 1.00 86.19 197 PHE A O 1
ATOM 1656 N N . ILE A 1 198 ? 3.076 -2.830 -16.883 1.00 91.69 198 ILE A N 1
ATOM 1657 C CA . ILE A 1 198 ? 2.347 -2.560 -15.635 1.00 91.69 198 ILE A CA 1
ATOM 1658 C C . ILE A 1 198 ? 2.454 -1.073 -15.272 1.00 91.69 198 ILE A C 1
ATOM 1660 O O . ILE A 1 198 ? 3.553 -0.514 -15.229 1.00 91.69 198 ILE A O 1
ATOM 1664 N N . MET A 1 199 ? 1.324 -0.424 -14.989 1.00 94.31 199 MET A N 1
ATOM 1665 C CA . MET A 1 199 ? 1.270 1.015 -14.714 1.00 94.31 199 MET A CA 1
ATOM 1666 C C . MET A 1 199 ? 1.626 1.351 -13.259 1.00 94.31 199 MET A C 1
ATOM 1668 O O . MET A 1 199 ? 1.332 0.601 -12.328 1.00 94.31 199 MET A O 1
ATOM 1672 N N . LYS A 1 200 ? 2.250 2.517 -13.038 1.00 95.00 200 LYS A N 1
ATOM 1673 C CA . LYS A 1 200 ? 2.646 3.000 -11.696 1.00 95.00 200 LYS A CA 1
ATOM 1674 C C . LYS A 1 200 ? 1.473 3.185 -10.735 1.00 95.00 200 LYS A C 1
ATOM 1676 O O . LYS A 1 200 ? 1.655 3.097 -9.522 1.00 95.00 200 LYS A O 1
ATOM 1681 N N . ASP A 1 201 ? 0.292 3.448 -11.279 1.00 96.31 201 ASP A N 1
ATOM 1682 C CA . ASP A 1 201 ? -0.952 3.685 -10.554 1.00 96.31 201 ASP A CA 1
ATOM 1683 C C . ASP A 1 201 ? -1.779 2.405 -10.340 1.00 96.31 201 ASP A C 1
ATOM 1685 O O . ASP A 1 201 ? -2.920 2.483 -9.881 1.00 96.31 201 ASP A O 1
ATOM 1689 N N . ILE A 1 202 ? -1.217 1.216 -10.613 1.00 97.25 202 ILE A N 1
ATOM 1690 C CA . ILE A 1 202 ? -1.918 -0.073 -10.483 1.00 97.25 202 ILE A CA 1
ATOM 1691 C C . ILE A 1 202 ? -2.609 -0.252 -9.120 1.00 97.25 202 ILE A C 1
ATOM 1693 O O . ILE A 1 202 ? -3.683 -0.850 -9.036 1.00 97.25 202 ILE A O 1
ATOM 1697 N N . PHE A 1 203 ? -2.031 0.289 -8.045 1.00 98.50 203 PHE A N 1
ATOM 1698 C CA . PHE A 1 203 ? -2.576 0.175 -6.690 1.00 98.50 203 PHE A CA 1
ATOM 1699 C C . PHE A 1 203 ? -3.396 1.386 -6.228 1.00 98.50 203 PHE A C 1
ATOM 1701 O O . PHE A 1 203 ? -3.934 1.339 -5.126 1.00 98.50 203 PHE A O 1
ATOM 1708 N N . ASP A 1 204 ? -3.536 2.446 -7.026 1.00 98.12 204 ASP A N 1
ATOM 1709 C CA . ASP A 1 204 ? -4.099 3.724 -6.567 1.00 98.12 204 ASP A CA 1
ATOM 1710 C C . ASP A 1 204 ? -5.569 3.612 -6.169 1.00 98.12 204 ASP A C 1
ATOM 1712 O O . ASP A 1 204 ? -5.985 4.138 -5.138 1.00 98.12 204 ASP A O 1
ATOM 1716 N N . GLU A 1 205 ? -6.370 2.889 -6.951 1.00 98.12 205 GLU A N 1
ATOM 1717 C CA . GLU A 1 205 ? -7.781 2.668 -6.619 1.00 98.12 205 GLU A CA 1
ATOM 1718 C C . GLU A 1 205 ? -7.934 1.844 -5.330 1.00 98.12 205 GLU A C 1
ATOM 1720 O O . GLU A 1 205 ? -8.742 2.195 -4.469 1.00 98.12 205 GLU A O 1
ATOM 1725 N N . ALA A 1 206 ? -7.122 0.794 -5.163 1.00 98.44 206 ALA A N 1
ATOM 1726 C CA . ALA A 1 206 ? -7.131 -0.034 -3.956 1.00 98.44 206 ALA A CA 1
ATOM 1727 C C . ALA A 1 206 ? -6.668 0.752 -2.722 1.00 98.44 206 ALA A C 1
ATOM 1729 O O . ALA A 1 206 ? -7.264 0.627 -1.655 1.00 98.44 206 ALA A O 1
ATOM 1730 N N . ASP A 1 207 ? -5.629 1.575 -2.866 1.00 98.31 207 ASP A N 1
ATOM 1731 C CA . ASP A 1 207 ? -5.090 2.402 -1.786 1.00 98.31 207 ASP A CA 1
ATOM 1732 C C . ASP A 1 207 ? -6.101 3.458 -1.329 1.00 98.31 207 ASP A C 1
ATOM 1734 O O . ASP A 1 207 ? -6.332 3.633 -0.132 1.00 98.31 207 ASP A O 1
ATOM 1738 N N . ASN A 1 208 ? -6.804 4.083 -2.275 1.00 97.44 208 ASN A N 1
ATOM 1739 C CA . ASN A 1 208 ? -7.892 5.008 -1.971 1.00 97.44 208 ASN A CA 1
ATOM 1740 C C . ASN A 1 208 ? -9.063 4.318 -1.251 1.00 97.44 208 ASN A C 1
ATOM 1742 O O . ASN A 1 208 ? -9.614 4.877 -0.299 1.00 97.44 208 ASN A O 1
ATOM 1746 N N . GLU A 1 209 ? -9.453 3.108 -1.667 1.00 97.69 209 GLU A N 1
ATOM 1747 C CA . GLU A 1 209 ? -10.503 2.343 -0.979 1.00 97.69 209 GLU A CA 1
ATOM 1748 C C . GLU A 1 209 ? -10.073 1.965 0.449 1.00 97.69 209 GLU A C 1
ATOM 1750 O O . GLU A 1 209 ? -10.838 2.146 1.398 1.00 97.69 209 GLU A O 1
ATOM 1755 N N . VAL A 1 210 ? -8.819 1.552 0.632 1.00 97.50 210 VAL A N 1
ATOM 1756 C CA . VAL A 1 210 ? -8.227 1.256 1.943 1.00 97.50 210 VAL A CA 1
ATOM 1757 C C . VAL A 1 210 ? -8.190 2.481 2.855 1.00 97.50 210 VAL A C 1
ATOM 1759 O O . VAL A 1 210 ? -8.589 2.390 4.020 1.00 97.50 210 VAL A O 1
ATOM 1762 N N . LEU A 1 211 ? -7.758 3.637 2.349 1.00 96.25 211 LEU A N 1
ATOM 1763 C CA . LEU A 1 211 ? -7.761 4.887 3.110 1.00 96.25 211 LEU A CA 1
ATOM 1764 C C . LEU A 1 211 ? -9.178 5.283 3.523 1.00 96.25 211 LEU A C 1
ATOM 1766 O O . LEU A 1 211 ? -9.395 5.676 4.670 1.00 96.25 211 LEU A O 1
ATOM 1770 N N . ASN A 1 212 ? -10.155 5.111 2.631 1.00 95.25 212 ASN A N 1
ATOM 1771 C CA . ASN A 1 212 ? -11.559 5.331 2.959 1.00 95.25 212 ASN A CA 1
ATOM 1772 C C . ASN A 1 212 ? -12.032 4.391 4.072 1.00 95.25 212 ASN A C 1
ATOM 1774 O O . ASN A 1 212 ? -12.643 4.867 5.023 1.00 95.25 212 ASN A O 1
ATOM 1778 N N . ILE A 1 213 ? -11.700 3.099 4.023 1.00 94.69 213 ILE A N 1
ATOM 1779 C CA . ILE A 1 213 ? -12.050 2.133 5.078 1.00 94.69 213 ILE A CA 1
ATOM 1780 C C . ILE A 1 213 ? -11.434 2.533 6.422 1.00 94.69 213 ILE A C 1
ATOM 1782 O O . ILE A 1 213 ? -12.129 2.549 7.445 1.00 94.69 213 ILE A O 1
ATOM 1786 N N . LEU A 1 214 ? -10.143 2.876 6.433 1.00 95.00 214 LEU A N 1
ATOM 1787 C CA . LEU A 1 214 ? -9.449 3.337 7.634 1.00 95.00 214 LEU A CA 1
ATOM 1788 C C . LEU A 1 214 ? -10.114 4.598 8.193 1.00 95.00 214 LEU A C 1
ATOM 1790 O O . LEU A 1 214 ? -10.358 4.679 9.397 1.00 95.00 214 LEU A O 1
ATOM 1794 N N . TYR A 1 215 ? -10.466 5.550 7.334 1.00 93.75 215 TYR A N 1
ATOM 1795 C CA . TYR A 1 215 ? -11.110 6.793 7.735 1.00 93.75 215 TYR A CA 1
ATOM 1796 C C . TYR A 1 215 ? -12.528 6.572 8.284 1.00 93.75 215 TYR A C 1
ATOM 1798 O O . TYR A 1 215 ? -12.822 6.956 9.420 1.00 93.75 215 TYR A O 1
ATOM 1806 N N . THR A 1 216 ? -13.408 5.923 7.518 1.00 90.81 216 THR A N 1
ATOM 1807 C CA . THR A 1 216 ? -14.833 5.811 7.861 1.00 90.81 216 THR A CA 1
ATOM 1808 C C . THR A 1 216 ? -15.078 4.884 9.044 1.00 90.81 216 THR A C 1
ATOM 1810 O O . THR A 1 216 ? -15.962 5.152 9.859 1.00 90.81 216 THR A O 1
ATOM 1813 N N . ASN A 1 217 ? -14.306 3.798 9.163 1.00 92.56 217 ASN A N 1
ATOM 1814 C CA . ASN A 1 217 ? -14.628 2.720 10.100 1.00 92.56 217 ASN A CA 1
ATOM 1815 C C . ASN A 1 217 ? -13.752 2.730 11.357 1.00 92.56 217 ASN A C 1
ATOM 1817 O O . ASN A 1 217 ? -14.213 2.306 12.424 1.00 92.56 217 ASN A O 1
ATOM 1821 N N . ILE A 1 218 ? -12.501 3.187 11.237 1.00 93.62 218 ILE A N 1
ATOM 1822 C CA . ILE A 1 218 ? -11.472 3.008 12.271 1.00 93.62 218 ILE A CA 1
ATOM 1823 C C . ILE A 1 218 ? -11.083 4.345 12.899 1.00 93.62 218 ILE A C 1
ATOM 1825 O O . ILE A 1 218 ? -11.105 4.481 14.124 1.00 93.62 218 ILE A O 1
ATOM 1829 N N . TYR A 1 219 ? -10.782 5.354 12.083 1.00 91.12 219 TYR A N 1
ATOM 1830 C CA . TYR A 1 219 ? -10.201 6.615 12.532 1.00 91.12 219 TYR A CA 1
ATOM 1831 C C . TYR A 1 219 ? -11.078 7.345 13.553 1.00 91.12 219 TYR A C 1
ATOM 1833 O O . TYR A 1 219 ? -10.607 7.698 14.633 1.00 91.12 219 TYR A O 1
ATOM 1841 N N . GLY A 1 220 ? -12.381 7.483 13.293 1.00 88.12 220 GLY A N 1
ATOM 1842 C CA . GLY A 1 220 ? -13.285 8.146 14.240 1.00 88.12 220 GLY A CA 1
ATOM 1843 C C . GLY A 1 220 ? -13.350 7.458 15.614 1.00 88.12 220 GLY A C 1
ATOM 1844 O O . GLY A 1 220 ? -13.495 8.124 16.642 1.00 88.12 220 GLY A O 1
ATOM 1845 N N . LYS A 1 221 ? -13.212 6.125 15.666 1.00 90.44 221 LYS A N 1
ATOM 1846 C CA . LYS A 1 221 ? -13.155 5.370 16.930 1.00 90.44 221 LYS A CA 1
ATOM 1847 C C . LYS A 1 221 ? -11.799 5.519 17.614 1.00 90.44 221 LYS A C 1
ATOM 1849 O O . LYS A 1 221 ? -11.748 5.711 18.830 1.00 90.44 221 LYS A O 1
ATOM 1854 N N . PHE A 1 222 ? -10.717 5.488 16.836 1.00 90.25 222 PHE A N 1
ATOM 1855 C CA . PHE A 1 222 ? -9.372 5.760 17.325 1.00 90.25 222 PHE A CA 1
ATOM 1856 C C . PHE A 1 222 ? -9.320 7.117 18.028 1.00 90.25 222 PHE A C 1
ATOM 1858 O O . PHE A 1 222 ? -8.953 7.173 19.199 1.00 90.25 222 PHE A O 1
ATOM 1865 N N . ILE A 1 223 ? -9.784 8.182 17.368 1.00 85.94 223 ILE A N 1
ATOM 1866 C CA . ILE A 1 223 ? -9.808 9.539 17.925 1.00 85.94 223 ILE A CA 1
ATOM 1867 C C . ILE A 1 223 ? -10.573 9.577 19.251 1.00 85.94 223 ILE A C 1
ATOM 1869 O O . ILE A 1 223 ? -10.030 10.034 20.255 1.00 85.94 223 ILE A O 1
ATOM 1873 N N . LYS A 1 224 ? -11.781 9.003 19.305 1.00 85.00 224 LYS A N 1
ATOM 1874 C CA . LYS A 1 224 ? -12.560 8.888 20.554 1.00 85.00 224 LYS A CA 1
ATOM 1875 C C . LYS A 1 224 ? -11.806 8.152 21.663 1.00 85.00 224 LYS A C 1
ATOM 1877 O O . LYS A 1 224 ? -11.893 8.534 22.824 1.00 85.00 224 LYS A O 1
ATOM 1882 N N . THR A 1 225 ? -11.041 7.121 21.317 1.00 84.44 225 THR A N 1
ATOM 1883 C CA . THR A 1 225 ? -10.253 6.344 22.284 1.00 84.44 225 THR A CA 1
ATOM 1884 C C . THR A 1 225 ? -9.039 7.125 22.801 1.00 84.44 225 THR A C 1
ATOM 1886 O O . THR A 1 225 ? -8.618 6.931 23.942 1.00 84.44 225 THR A O 1
ATOM 1889 N N . GLN A 1 226 ? -8.475 8.026 21.990 1.00 80.44 226 GLN A N 1
ATOM 1890 C CA . GLN A 1 226 ? -7.348 8.869 22.393 1.00 80.44 226 GLN A CA 1
ATOM 1891 C C . GLN A 1 226 ? -7.766 10.108 23.200 1.00 80.44 226 GLN A C 1
ATOM 1893 O O . GLN A 1 226 ? -6.931 10.624 23.934 1.00 80.44 226 GLN A O 1
ATOM 1898 N N . GLN A 1 227 ? -9.034 10.541 23.157 1.00 69.56 227 GLN A N 1
ATOM 1899 C CA . GLN A 1 227 ? -9.532 11.754 23.843 1.00 69.56 227 GLN A CA 1
ATOM 1900 C C . GLN A 1 227 ? -9.203 11.831 25.343 1.00 69.56 227 GLN A C 1
ATOM 1902 O O . GLN A 1 227 ? -9.056 12.920 25.886 1.00 69.56 227 GLN A O 1
ATOM 1907 N N . ASN A 1 228 ? -9.058 10.691 26.020 1.00 66.62 228 ASN A N 1
ATOM 1908 C CA . ASN A 1 228 ? -8.735 10.649 27.451 1.00 66.62 228 ASN A CA 1
ATOM 1909 C C . ASN A 1 228 ? -7.231 10.516 27.742 1.00 66.62 228 ASN A C 1
ATOM 1911 O O . ASN A 1 228 ? -6.833 10.405 28.903 1.00 66.62 228 ASN A O 1
ATOM 1915 N N . LYS A 1 229 ? -6.377 10.488 26.713 1.00 70.88 229 LYS A N 1
ATOM 1916 C CA . LYS A 1 229 ? -4.928 10.357 26.870 1.00 70.88 229 LYS A CA 1
ATOM 1917 C C . LYS A 1 229 ? -4.256 11.719 26.753 1.00 70.88 229 LYS A C 1
ATOM 1919 O O . LYS A 1 229 ? -4.527 12.482 25.836 1.00 70.88 229 LYS A O 1
ATOM 1924 N N . LYS A 1 230 ? -3.292 11.975 27.642 1.00 64.50 230 LYS A N 1
ATOM 1925 C CA . LYS A 1 230 ? -2.484 13.208 27.664 1.00 64.50 230 LYS A CA 1
ATOM 1926 C C . LYS A 1 230 ? -1.857 13.543 26.299 1.00 64.50 230 LYS A C 1
ATOM 1928 O O . LYS A 1 230 ? -1.842 14.705 25.922 1.00 64.50 230 LYS A O 1
ATOM 1933 N N . LEU A 1 231 ? -1.435 12.517 25.552 1.00 63.31 231 LEU A N 1
ATOM 1934 C CA . LEU A 1 231 ? -0.881 12.623 24.195 1.00 63.31 231 LEU A CA 1
ATOM 1935 C C . LEU A 1 231 ? -1.819 13.358 23.216 1.00 63.31 231 LEU A C 1
ATOM 1937 O O . LEU A 1 231 ? -1.359 14.040 22.310 1.00 63.31 231 LEU A O 1
ATOM 1941 N N . PHE A 1 232 ? -3.137 13.239 23.401 1.00 62.66 232 PHE A N 1
ATOM 1942 C CA . PHE A 1 232 ? -4.121 13.837 22.503 1.00 62.66 232 PHE A CA 1
ATOM 1943 C C . PHE A 1 232 ? -4.276 15.352 22.707 1.00 62.66 232 PHE A C 1
ATOM 1945 O O . PHE A 1 232 ? -4.526 16.075 21.749 1.00 62.66 232 PHE A O 1
ATOM 1952 N N . ASN A 1 233 ? -4.049 15.850 23.926 1.00 63.38 233 ASN A N 1
ATOM 1953 C CA . ASN A 1 233 ? -4.033 17.293 24.184 1.00 63.38 233 ASN A CA 1
ATOM 1954 C C . ASN A 1 233 ? -2.836 17.965 23.489 1.00 63.38 233 ASN A C 1
ATOM 1956 O O . ASN A 1 233 ? -2.959 19.066 22.957 1.00 63.38 233 ASN A O 1
ATOM 1960 N N . ASP A 1 234 ? -1.685 17.285 23.458 1.00 63.44 234 ASP A N 1
ATOM 1961 C CA . ASP A 1 234 ? -0.493 17.763 22.749 1.00 63.44 234 ASP A CA 1
ATOM 1962 C C . ASP A 1 234 ? -0.680 17.670 21.217 1.00 63.44 234 ASP A C 1
ATOM 1964 O O . ASP A 1 234 ? -0.239 18.544 20.471 1.00 63.44 234 ASP A O 1
ATOM 1968 N N . PHE A 1 235 ? -1.412 16.653 20.749 1.00 64.81 235 PHE A N 1
ATOM 1969 C CA . PHE A 1 235 ? -1.797 16.452 19.347 1.00 64.81 235 PHE A CA 1
ATOM 1970 C C . PHE A 1 235 ? -2.746 17.535 18.813 1.00 64.81 235 PHE A C 1
ATOM 1972 O O . PHE A 1 235 ? -2.535 18.073 17.725 1.00 64.81 235 PHE A O 1
ATOM 1979 N N . GLU A 1 236 ? -3.762 17.899 19.595 1.00 61.97 236 GLU A N 1
ATOM 1980 C CA . GLU A 1 236 ? -4.707 18.971 19.271 1.00 61.97 236 GLU A CA 1
ATOM 1981 C C . GLU A 1 236 ? -3.988 20.324 19.123 1.00 61.97 236 GLU A C 1
ATOM 1983 O O . GLU A 1 236 ? -4.294 21.108 18.226 1.00 61.97 236 GLU A O 1
ATOM 1988 N N . LEU A 1 237 ? -2.958 20.575 19.938 1.00 61.22 237 LEU A N 1
ATOM 1989 C CA . LEU A 1 237 ? -2.098 21.756 19.814 1.00 61.22 237 LEU A CA 1
ATOM 1990 C C . LEU A 1 237 ? -1.234 21.753 18.541 1.00 61.22 237 LEU A C 1
ATOM 1992 O O . LEU A 1 237 ? -0.946 22.827 18.015 1.00 61.22 237 LEU A O 1
ATOM 1996 N N . MET A 1 238 ? -0.808 20.587 18.046 1.00 60.34 238 MET A N 1
ATOM 1997 C CA . MET A 1 238 ? 0.009 20.483 16.829 1.00 60.34 238 MET A CA 1
ATOM 1998 C C . MET A 1 238 ? -0.800 20.716 15.551 1.00 60.34 238 MET A C 1
ATOM 2000 O O . MET A 1 238 ? -0.354 21.469 14.690 1.00 60.34 238 MET A O 1
ATOM 2004 N N . ILE A 1 239 ? -1.999 20.137 15.449 1.00 61.34 239 ILE A N 1
ATOM 2005 C CA . ILE A 1 239 ? -2.849 20.277 14.254 1.00 61.34 239 ILE A CA 1
ATOM 2006 C C . ILE A 1 239 ? -3.321 21.719 14.053 1.00 61.34 239 ILE A C 1
ATOM 2008 O O . ILE A 1 239 ? -3.349 22.215 12.927 1.00 61.34 239 ILE A O 1
ATOM 2012 N N . ASN A 1 240 ? -3.653 22.421 15.137 1.00 58.91 240 ASN A N 1
ATOM 2013 C CA . ASN A 1 240 ? -4.078 23.817 15.035 1.00 58.91 240 ASN A CA 1
ATOM 2014 C C . ASN A 1 240 ? -2.941 24.744 14.585 1.00 58.91 240 ASN A C 1
ATOM 2016 O O . ASN A 1 240 ? -3.199 25.687 13.850 1.00 58.91 240 ASN A O 1
ATOM 2020 N N . LYS A 1 241 ? -1.687 24.456 14.959 1.00 57.47 241 LYS A N 1
ATOM 2021 C CA . LYS A 1 241 ? -0.532 25.236 14.487 1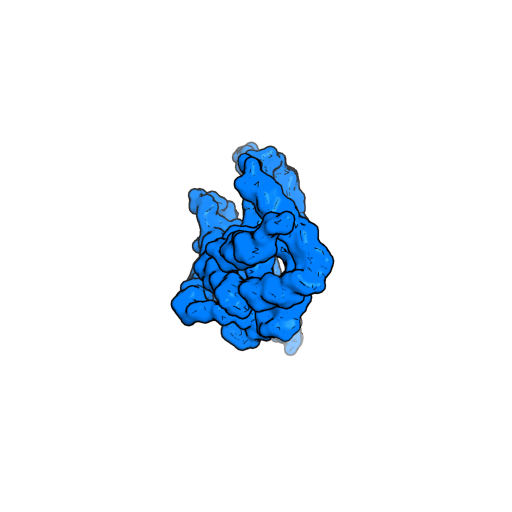.00 57.47 241 LYS A CA 1
ATOM 2022 C C . LYS A 1 241 ? -0.278 25.065 12.991 1.00 57.47 241 LYS A C 1
ATOM 2024 O O . LYS A 1 241 ? 0.033 26.043 12.333 1.00 57.47 241 LYS A O 1
ATOM 2029 N N . SER A 1 242 ? -0.438 23.854 12.453 1.00 52.88 242 SER A N 1
ATOM 2030 C CA . SER A 1 242 ? -0.235 23.597 11.018 1.00 52.88 242 SER A CA 1
ATOM 2031 C C . SER A 1 242 ? -1.325 24.177 10.110 1.00 52.88 242 SER A C 1
ATOM 2033 O O . SER A 1 242 ? -1.128 24.235 8.906 1.00 52.88 242 SER A O 1
ATOM 2035 N N . LEU A 1 243 ? -2.483 24.559 10.661 1.00 50.47 243 LEU A N 1
ATOM 2036 C CA . LEU A 1 243 ? -3.581 25.191 9.913 1.00 50.47 243 LEU A CA 1
ATOM 2037 C C . LEU A 1 243 ? -3.495 26.729 9.899 1.00 50.47 243 LEU A C 1
ATOM 2039 O O . LEU A 1 243 ? -4.245 27.363 9.161 1.00 50.47 243 LEU A O 1
ATOM 2043 N N . GLU A 1 244 ? -2.634 27.323 10.733 1.00 48.78 244 GLU A N 1
ATOM 2044 C CA . GLU A 1 244 ? -2.425 28.777 10.824 1.00 48.78 244 GLU A CA 1
ATOM 2045 C C . GLU A 1 244 ? -1.236 29.282 9.972 1.00 48.78 244 GLU A C 1
ATOM 2047 O O . GLU A 1 244 ? -1.035 30.495 9.889 1.00 48.78 244 GLU A O 1
ATOM 2052 N N . GLU A 1 245 ? -0.483 28.382 9.325 1.00 38.41 245 GLU A N 1
ATOM 2053 C CA . GLU A 1 245 ? 0.599 28.675 8.359 1.00 38.41 245 GLU A CA 1
ATOM 2054 C C . GLU A 1 245 ? 0.129 28.524 6.904 1.00 38.41 245 GLU A C 1
ATOM 2056 O O . GLU A 1 245 ? 0.535 29.372 6.073 1.00 38.41 245 GLU A O 1
#

Secondary structure (DSSP, 8-state):
---HHHHTTTTTS-HHHHHHHHHSHHHHHHHHHHHHHTT-HHHHHHHHHHHHHHHHHHHHHHHHHHS-HHHHHHHHHHHHTTTS-TTS----B---SSS---B------TTS-S-SS--S---S----------------------S-TTBPPGGGHHHHHHHIIIIISTT-TT-----HHHHHHHHHHHHTS-GGG-BTTTTHHHHHHHHHHIIIIIIHHHHHHHTTSHHHHHHHHHHHHHT--

pLDDT: mean 73.7, std 24.12, range [29.59, 98.56]

InterPro domains:
  IPR016137 RGS domain [PF00615] (132-230)
  IPR016137 RGS domain [PS50132] (122-232)
  IPR016137 RGS domain [SM00315] (17-232)
  IPR036305 RGS domain superfamily [SSF48097] (17-227)
  IPR044926 RGS, subdomain 2 [G3DSA:1.10.167.10] (5-97)
  IPR044926 RGS, subdomain 2 [G3DSA:1.10.167.10] (116-242)

Radius of gyration: 25.83 Å; chains: 1; bounding box: 50×74×66 Å

Sequence (245 aa):
MLNMVYLQENLNKSMDSLKFVLDNPELCNEFSKYCTVELCIENLLFHKRVTKLKEEIAEYENIKIHKSKRDIYDYEKNKLSKFKKPDDVRLDLAIHEEGSYDASYGYYNDYYNKQDKYLNGDFSEINTNNHPHLNDYDELRSYKNNTNDNTIPILFLNDVKEIYKKYIARGSIFEINISNAIYQKISNEINNGDDEFIMKDIFDEADNEVLNILYTNIYGKFIKTQQNKKLFNDFELMINKSLEE

Organism: NCBI:txid1754190